Protein AF-A0A1A8WGG0-F1 (afdb_monomer_lite)

Radius of gyration: 17.76 Å; chains: 1; bounding box: 48×34×48 Å

Secondary structure (DSSP, 8-state):
--HHHHHHS--HHHHHHHHHHHSSGGGG--HHHHTTS-TTSPPPHHHHHHHHHHHHHHTGGG--TTGGGGGGHHHHHHHHHHHHHTTS-HHHHHHHHHHHHHHHHTSTTTTTT---HHHHH--SSTHHHHHHHHHHHHHHHHHHHIIIIIS--SPPPHHHHHHHHHHHHHHHHHHHHHHH-TTGGG-HHHHHHHHHHHHS-TTGGG--

Sequence (208 aa):
MDLEGYNKLKLTSNRCYYELDTKYVNDGKDEACEKLEKKSGEYTKAALLCMGLIGNLKNYDNLNIFKKMNNYKCNYLNLWAFDRLSKLEENEQLNTKILILTLWKKSEHYEKDCDPSQFGTYIKSTDHITEKKLYDYALNYDELNFRYKENDIIACTRNIEKYISESKELYKQVENECIRDKDAHMKRSCSALKKIQNIYPNNELLNL

InterPro domains:
  IPR008780 Plasmodium vivax Vir [PF05795] (11-206)

Foldseek 3Di:
DDPVLVCVPPFLLNVLLVCLQPVQLVVQDDPLLQVCADPVSHRDLLSSLNSSLSRCLVCVVVSCSQPLCNLCSLVSSLLSSQVSLVPDDPVVSVVSLVSSQVSCCVGPCCPPRHNNVSNVPDDPDCLSVLLVLLSSLLSRQVVCCVCCPVPVVDDQDPSNVVSLVVSLVSLVVLVVCLVPDPCSVVRSNSVSSVVSCVSVPPPVSNVD

Organism: NCBI:txid864141

Structure (mmCIF, N/CA/C/O backbone):
data_AF-A0A1A8WGG0-F1
#
_entry.id   AF-A0A1A8WGG0-F1
#
loop_
_atom_site.group_PDB
_atom_site.id
_atom_site.type_symbol
_atom_site.label_atom_id
_atom_site.label_alt_id
_atom_site.label_comp_id
_atom_site.label_asym_id
_atom_site.label_entity_id
_atom_site.label_seq_id
_atom_site.pdbx_PDB_ins_code
_atom_site.Cartn_x
_atom_site.Cartn_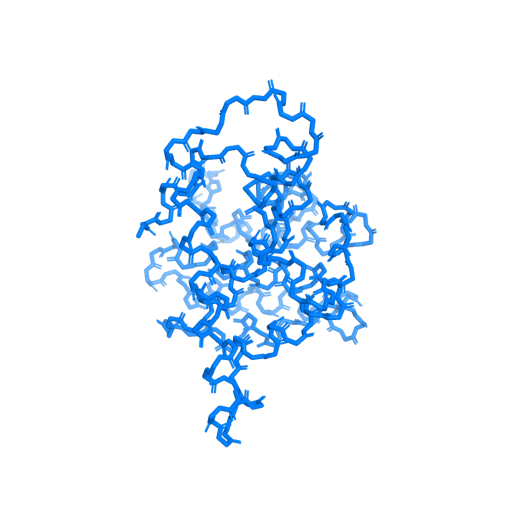y
_atom_site.Cartn_z
_atom_site.occupancy
_atom_site.B_iso_or_equiv
_atom_site.auth_seq_id
_atom_site.auth_comp_id
_atom_site.auth_asym_id
_atom_site.auth_atom_id
_atom_site.pdbx_PDB_model_num
ATOM 1 N N . MET A 1 1 ? 10.344 14.800 -2.646 1.00 40.91 1 MET A N 1
ATOM 2 C CA . MET A 1 1 ? 8.991 15.028 -3.180 1.00 40.91 1 MET A CA 1
ATOM 3 C C . MET A 1 1 ? 7.989 14.483 -2.172 1.00 40.91 1 MET A C 1
ATOM 5 O O . MET A 1 1 ? 7.971 13.291 -1.889 1.00 40.91 1 MET A O 1
ATOM 9 N N . ASP A 1 2 ? 7.295 15.404 -1.537 1.00 34.34 2 ASP A N 1
ATOM 10 C CA . ASP A 1 2 ? 6.201 15.289 -0.581 1.00 34.34 2 ASP A CA 1
ATOM 11 C C . ASP A 1 2 ? 5.010 14.493 -1.151 1.00 34.34 2 ASP A C 1
ATOM 13 O O . ASP A 1 2 ? 4.749 14.501 -2.356 1.00 34.34 2 ASP A O 1
ATOM 17 N N . LEU A 1 3 ? 4.304 13.761 -0.277 1.00 40.28 3 LEU A N 1
ATOM 18 C CA . LEU A 1 3 ? 3.193 12.857 -0.627 1.00 40.28 3 LEU A CA 1
ATOM 19 C C . LEU A 1 3 ? 2.053 13.567 -1.385 1.00 40.28 3 LEU A C 1
ATOM 21 O O . LEU A 1 3 ? 1.331 12.925 -2.146 1.00 40.28 3 LEU A O 1
ATOM 25 N N . GLU A 1 4 ? 1.914 14.885 -1.234 1.00 40.00 4 GLU A N 1
ATOM 26 C CA . GLU A 1 4 ? 0.929 15.692 -1.965 1.00 40.00 4 GLU A CA 1
ATOM 27 C C . GLU A 1 4 ? 1.253 15.823 -3.463 1.00 40.00 4 GLU A C 1
ATOM 29 O O . GLU A 1 4 ? 0.342 15.801 -4.294 1.00 40.00 4 GLU A O 1
ATOM 34 N N . GLY A 1 5 ? 2.537 15.855 -3.843 1.00 40.53 5 GLY A N 1
ATOM 35 C CA . GLY A 1 5 ? 2.961 15.900 -5.246 1.00 40.53 5 GLY A CA 1
ATOM 36 C C . GLY A 1 5 ? 2.639 14.613 -6.014 1.00 40.53 5 GLY A C 1
ATOM 37 O O . GLY A 1 5 ? 2.308 14.663 -7.200 1.00 40.53 5 GLY A O 1
ATOM 38 N N . TYR A 1 6 ? 2.650 13.466 -5.322 1.00 46.19 6 TYR A N 1
ATOM 39 C CA . TYR A 1 6 ? 2.274 12.174 -5.900 1.00 46.19 6 TYR A CA 1
ATOM 40 C C . TYR A 1 6 ? 0.804 12.157 -6.335 1.00 46.19 6 TYR A C 1
ATOM 42 O O . TYR A 1 6 ? 0.512 11.619 -7.398 1.00 46.19 6 TYR A O 1
ATOM 50 N N . ASN A 1 7 ? -0.102 12.809 -5.595 1.00 48.00 7 ASN A N 1
ATOM 51 C CA . ASN A 1 7 ? -1.554 12.777 -5.835 1.00 48.00 7 ASN A CA 1
ATOM 52 C C . ASN A 1 7 ? -2.015 13.501 -7.117 1.00 48.00 7 ASN A C 1
ATOM 54 O O . ASN A 1 7 ? -3.102 13.224 -7.622 1.00 48.00 7 ASN A O 1
ATOM 58 N N . LYS A 1 8 ? -1.209 14.417 -7.673 1.00 60.25 8 LYS A N 1
ATOM 59 C CA . LYS A 1 8 ? -1.565 15.170 -8.896 1.00 60.25 8 LYS A CA 1
ATOM 60 C C . LYS A 1 8 ? -1.241 14.408 -10.184 1.00 60.25 8 LYS A C 1
ATOM 62 O O . LYS A 1 8 ? -1.790 14.702 -11.247 1.00 60.25 8 LYS A O 1
ATOM 67 N N . LEU A 1 9 ? -0.347 13.428 -10.097 1.00 68.00 9 LEU A N 1
ATOM 68 C CA . LEU A 1 9 ? -0.003 12.548 -11.202 1.00 68.00 9 LEU A CA 1
ATOM 69 C C . LEU A 1 9 ? -1.108 11.491 -11.304 1.00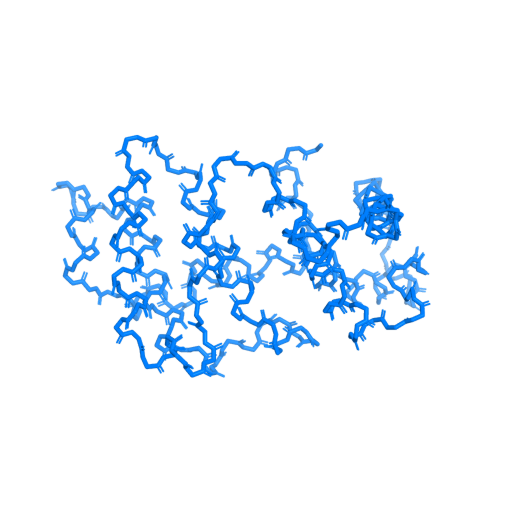 68.00 9 LEU A C 1
ATOM 71 O O . LEU A 1 9 ? -1.463 10.869 -10.309 1.00 68.00 9 LEU A O 1
ATOM 75 N N . LYS A 1 10 ? -1.704 11.294 -12.485 1.00 82.81 10 LYS A N 1
ATOM 76 C CA . LYS A 1 10 ? -2.778 10.301 -12.709 1.00 82.81 10 LYS A CA 1
ATOM 77 C C . LYS A 1 10 ? -2.222 8.861 -12.713 1.00 82.81 10 LYS A C 1
ATOM 79 O O . LYS A 1 10 ? -2.385 8.139 -13.693 1.00 82.81 10 LYS A O 1
ATOM 84 N N . LEU A 1 11 ? -1.512 8.488 -11.649 1.00 92.06 11 LEU A N 1
ATOM 85 C CA . LEU A 1 11 ? -0.840 7.208 -11.442 1.00 92.06 11 LEU A CA 1
ATOM 86 C C . LEU A 1 11 ? -1.837 6.124 -11.013 1.00 92.06 11 LEU A C 1
ATOM 88 O O . LEU A 1 11 ? -2.807 6.397 -10.300 1.00 92.06 11 LEU A O 1
ATOM 92 N N . THR A 1 12 ? -1.569 4.879 -11.411 1.00 93.56 12 THR A N 1
ATOM 93 C CA . THR A 1 12 ? -2.375 3.702 -11.049 1.00 93.56 12 THR A CA 1
ATOM 94 C C . THR A 1 12 ? -2.481 3.531 -9.532 1.00 93.56 12 THR A C 1
ATOM 96 O O . THR A 1 12 ? -3.572 3.270 -9.028 1.00 93.56 12 THR A O 1
ATOM 99 N N . SER A 1 13 ? -1.391 3.736 -8.790 1.00 94.19 13 SER A N 1
ATOM 100 C CA . SER A 1 13 ? -1.341 3.626 -7.328 1.00 94.19 13 SER A CA 1
ATOM 101 C C . SER A 1 13 ? -2.303 4.593 -6.636 1.00 94.19 13 SER A C 1
ATOM 103 O O . SER A 1 13 ? -3.011 4.195 -5.714 1.00 94.19 13 SER A O 1
ATOM 105 N N . ASN A 1 14 ? -2.410 5.833 -7.126 1.00 92.25 14 ASN A N 1
ATOM 106 C CA . ASN A 1 14 ? -3.347 6.822 -6.583 1.00 92.25 14 ASN A CA 1
ATOM 107 C C . ASN A 1 14 ? -4.795 6.373 -6.769 1.00 92.25 14 ASN A C 1
ATOM 109 O O . ASN A 1 14 ? -5.590 6.457 -5.836 1.00 92.25 14 ASN A O 1
ATOM 113 N N . ARG A 1 15 ? -5.123 5.845 -7.956 1.00 92.38 15 ARG A N 1
ATOM 114 C CA . ARG A 1 15 ? -6.449 5.277 -8.223 1.00 92.38 15 ARG A CA 1
ATOM 115 C C . ARG A 1 15 ? -6.743 4.103 -7.291 1.00 92.38 15 ARG A C 1
ATOM 117 O O . ARG A 1 15 ? -7.834 4.039 -6.743 1.00 92.38 15 ARG A O 1
ATOM 124 N N . CYS A 1 16 ? -5.776 3.211 -7.076 1.00 94.50 16 CYS A N 1
ATOM 125 C CA . CYS A 1 16 ? -5.972 2.049 -6.209 1.00 94.50 16 CYS A CA 1
ATOM 126 C C . CYS A 1 16 ? -6.224 2.459 -4.754 1.00 94.50 16 CYS A C 1
ATOM 128 O O . CYS A 1 16 ? -7.166 1.968 -4.142 1.00 94.50 16 CYS A O 1
ATOM 130 N N . TYR A 1 17 ? -5.447 3.398 -4.205 1.00 94.62 17 TYR A N 1
ATOM 131 C CA . TYR A 1 17 ? -5.695 3.889 -2.846 1.00 94.62 17 TYR A CA 1
ATOM 132 C C . TYR A 1 17 ? -7.004 4.671 -2.722 1.00 94.62 17 TYR A C 1
ATOM 134 O O . TYR A 1 17 ? -7.658 4.568 -1.691 1.00 94.62 17 TYR A O 1
ATOM 142 N N . TYR A 1 18 ? -7.412 5.401 -3.761 1.00 93.81 18 TYR A N 1
ATOM 143 C CA . TYR A 1 18 ? -8.733 6.028 -3.796 1.00 93.81 18 TYR A CA 1
ATOM 144 C C . TYR A 1 18 ? -9.862 4.989 -3.774 1.00 93.81 18 TYR A C 1
ATOM 146 O O . TYR A 1 18 ? -10.846 5.164 -3.057 1.00 93.81 18 TYR A O 1
ATOM 154 N N . GLU A 1 19 ? -9.726 3.884 -4.512 1.00 95.00 19 GLU A N 1
ATOM 155 C CA . GLU A 1 19 ? -10.703 2.792 -4.454 1.00 95.00 19 GLU A CA 1
ATOM 156 C C . GLU A 1 19 ? -10.752 2.147 -3.063 1.00 95.00 19 GLU A C 1
ATOM 158 O O . GLU A 1 19 ? -11.850 1.916 -2.562 1.00 95.00 19 GLU A O 1
ATOM 163 N N . LEU A 1 20 ? -9.609 1.941 -2.397 1.00 96.62 20 LEU A N 1
ATOM 164 C CA . LEU A 1 20 ? -9.589 1.454 -1.009 1.00 96.62 20 LEU A CA 1
ATOM 165 C C . LEU A 1 20 ? -10.276 2.421 -0.029 1.00 96.62 20 LEU A C 1
ATOM 167 O O . LEU A 1 20 ? -10.876 1.968 0.942 1.00 96.62 20 LEU A O 1
ATOM 171 N N . ASP A 1 21 ? -10.227 3.731 -0.282 1.00 95.88 21 ASP A N 1
ATOM 172 C CA . ASP A 1 21 ? -10.892 4.733 0.561 1.00 95.88 21 ASP A CA 1
ATOM 173 C C . ASP A 1 21 ? -12.412 4.765 0.390 1.00 95.88 21 ASP A C 1
ATOM 175 O O . ASP A 1 21 ? -13.125 5.186 1.299 1.00 95.88 21 ASP A O 1
ATOM 179 N N . THR A 1 22 ? -12.914 4.401 -0.792 1.00 95.00 22 THR A N 1
ATOM 180 C CA . THR A 1 22 ? -14.270 4.792 -1.206 1.00 95.00 22 THR A CA 1
ATOM 181 C C . THR A 1 22 ? -15.161 3.629 -1.602 1.00 95.00 22 THR A C 1
ATOM 183 O O . THR A 1 22 ? -16.351 3.653 -1.297 1.00 95.00 22 THR A O 1
ATOM 186 N N . LYS A 1 23 ? -14.618 2.603 -2.262 1.00 95.94 23 LYS A N 1
ATOM 187 C CA . LYS A 1 23 ? -15.420 1.585 -2.950 1.00 95.94 23 LYS A CA 1
ATOM 188 C C . LYS A 1 23 ? -16.275 0.763 -1.992 1.00 95.94 23 LYS A C 1
ATOM 190 O O . LYS A 1 23 ? -17.454 0.561 -2.258 1.00 95.94 23 LYS A O 1
ATOM 195 N N . TYR A 1 24 ? -15.681 0.328 -0.884 1.00 96.69 24 TYR A N 1
ATOM 196 C CA . TYR A 1 24 ? -16.326 -0.558 0.088 1.00 96.69 24 TYR A CA 1
ATOM 197 C C . TYR A 1 24 ? -16.503 0.080 1.469 1.00 96.69 24 TYR A C 1
ATOM 199 O O . TYR A 1 24 ? -16.880 -0.600 2.415 1.00 96.69 24 TYR A O 1
ATOM 207 N N . VAL A 1 25 ? -16.275 1.390 1.612 1.00 95.62 25 VAL A N 1
ATOM 208 C CA . VAL A 1 25 ? -16.324 2.069 2.921 1.00 95.62 25 VAL A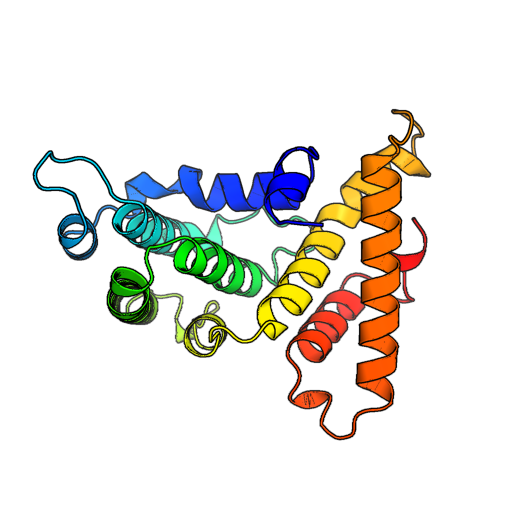 CA 1
ATOM 209 C C . VAL A 1 25 ? -17.673 1.896 3.630 1.00 95.62 25 VAL A C 1
ATOM 211 O O . VAL A 1 25 ? -17.715 1.691 4.838 1.00 95.62 25 VAL A O 1
ATOM 214 N N . ASN A 1 26 ? -18.781 1.893 2.884 1.00 94.44 26 ASN A N 1
ATOM 215 C CA . ASN A 1 26 ? -20.118 1.712 3.453 1.00 94.44 26 ASN A CA 1
ATOM 216 C C . ASN A 1 26 ? -20.386 0.276 3.927 1.00 94.44 26 ASN A C 1
ATOM 218 O O . ASN A 1 26 ? -21.121 0.094 4.896 1.00 94.44 26 ASN A O 1
ATOM 222 N N . ASP A 1 27 ? -19.761 -0.727 3.306 1.00 96.69 27 ASP A N 1
ATOM 223 C CA . ASP A 1 27 ? -19.867 -2.132 3.731 1.00 96.69 27 ASP A CA 1
ATOM 224 C C . ASP A 1 27 ? -19.143 -2.369 5.064 1.00 96.69 27 ASP A C 1
ATOM 226 O O . ASP A 1 27 ? -19.384 -3.355 5.769 1.00 96.69 27 ASP A O 1
ATOM 230 N N . GLY A 1 28 ? -18.245 -1.451 5.421 1.00 94.94 28 GLY A N 1
ATOM 231 C CA . GLY A 1 28 ? -17.501 -1.452 6.666 1.00 94.94 28 GLY A CA 1
ATOM 232 C C . GLY A 1 28 ? -18.138 -0.683 7.814 1.00 94.94 28 GLY A C 1
ATOM 233 O O . GLY A 1 28 ? -17.466 -0.480 8.822 1.00 94.94 28 GLY A O 1
ATOM 234 N N . LYS A 1 29 ? -19.402 -0.254 7.694 1.00 93.62 29 LYS A N 1
ATOM 235 C CA . LYS A 1 29 ? -20.147 0.290 8.838 1.00 93.62 29 LYS A CA 1
ATOM 236 C C . LYS A 1 29 ? -20.179 -0.734 9.973 1.00 93.62 29 LYS A C 1
ATOM 238 O O . LYS A 1 29 ? -20.594 -1.876 9.774 1.00 93.62 29 LYS A O 1
ATOM 243 N N . ASP A 1 30 ? -19.706 -0.310 11.136 1.00 92.75 30 ASP A N 1
ATOM 244 C CA . ASP A 1 30 ? -19.551 -1.131 12.331 1.00 92.75 30 ASP A CA 1
ATOM 245 C C . ASP A 1 30 ? -19.622 -0.228 13.566 1.00 92.75 30 ASP A C 1
ATOM 247 O O . ASP A 1 30 ? -19.002 0.839 13.589 1.00 92.75 30 ASP A O 1
ATOM 251 N N . GLU A 1 31 ? -20.340 -0.666 14.602 1.00 91.81 31 GLU A N 1
ATOM 252 C CA . GLU A 1 31 ? -20.549 0.098 15.841 1.00 91.81 31 GLU A CA 1
ATOM 253 C C . GLU A 1 31 ? -19.218 0.497 16.512 1.00 91.81 31 GLU A C 1
ATOM 255 O O . GLU A 1 31 ? -19.112 1.536 17.167 1.00 91.81 31 GLU A O 1
ATOM 260 N N . ALA A 1 32 ? -18.161 -0.308 16.353 1.00 92.25 32 ALA A N 1
ATOM 261 C CA . ALA A 1 32 ? -16.848 0.025 16.891 1.00 92.25 32 ALA A CA 1
ATOM 262 C C . ALA A 1 32 ? -16.193 1.199 16.145 1.00 92.25 32 ALA A C 1
ATOM 264 O O . ALA A 1 32 ? -15.479 1.984 16.770 1.00 92.25 32 ALA A O 1
ATOM 265 N N . CYS A 1 33 ? -16.453 1.344 14.842 1.00 93.38 33 CYS A N 1
ATOM 266 C CA . CYS A 1 33 ? -15.988 2.483 14.052 1.00 93.38 33 CYS A CA 1
ATOM 267 C C . CYS A 1 33 ? -16.818 3.748 14.316 1.00 93.38 33 CYS A C 1
ATOM 269 O O . CYS A 1 33 ? -16.250 4.839 14.337 1.00 93.38 33 CYS A O 1
ATOM 271 N N . GLU A 1 34 ? -18.123 3.616 14.574 1.00 89.19 34 GLU A N 1
ATOM 272 C CA . GLU A 1 34 ? -19.019 4.745 14.897 1.00 89.19 34 GLU A CA 1
ATOM 273 C C . GLU A 1 34 ? -18.580 5.481 16.175 1.00 89.19 34 GLU A C 1
ATOM 275 O O . GLU A 1 34 ? -18.716 6.695 16.298 1.00 89.19 34 GLU A O 1
ATOM 280 N N . LYS A 1 35 ? -17.924 4.776 17.108 1.00 88.81 35 LYS A N 1
ATOM 281 C CA . LYS A 1 35 ? -17.323 5.376 18.317 1.00 88.81 35 LYS A CA 1
ATOM 282 C C . LYS A 1 35 ? -16.197 6.373 18.015 1.00 88.81 35 LYS A C 1
ATOM 284 O O . LYS A 1 35 ? -15.800 7.117 18.911 1.00 88.81 35 LYS A O 1
ATOM 289 N N . LEU A 1 36 ? -15.678 6.387 16.785 1.00 87.69 36 LEU A N 1
ATOM 290 C CA . LEU A 1 36 ? -14.689 7.354 16.308 1.00 87.69 36 LEU A CA 1
ATOM 291 C C . LEU A 1 36 ? -15.327 8.565 15.607 1.00 87.69 36 LEU A C 1
ATOM 293 O O . LEU A 1 36 ? -14.595 9.439 15.142 1.00 87.69 36 LEU A O 1
ATOM 297 N N . GLU A 1 37 ? -16.652 8.635 15.477 1.00 84.25 37 GLU A N 1
ATOM 298 C CA . GLU A 1 37 ? -17.340 9.771 14.859 1.00 84.25 37 GLU A CA 1
ATOM 299 C C . GLU A 1 37 ? -17.315 11.028 15.734 1.00 84.25 37 GLU A C 1
ATOM 301 O O . GLU A 1 37 ? -17.158 10.990 16.960 1.00 84.25 37 GLU A O 1
ATOM 306 N N . LYS A 1 38 ? -17.514 12.188 15.099 1.00 78.12 38 LYS A N 1
ATOM 307 C CA . LYS A 1 38 ? -17.788 13.417 15.846 1.00 78.12 38 LYS A CA 1
ATOM 308 C C . LYS A 1 38 ? -19.192 13.356 16.439 1.00 78.12 38 LYS A C 1
ATOM 310 O O . LYS A 1 38 ? -20.110 12.802 15.848 1.00 78.12 38 LYS A O 1
ATOM 315 N N . LYS A 1 39 ? -19.406 14.096 17.533 1.00 73.56 39 LYS A N 1
ATOM 316 C CA . LYS A 1 39 ? -20.742 14.310 18.127 1.00 73.56 39 LYS A CA 1
ATOM 317 C C . LYS A 1 39 ? -21.788 14.859 17.141 1.00 73.56 39 LYS A C 1
ATOM 319 O O . LYS A 1 39 ? -22.975 14.747 17.411 1.00 73.56 39 LYS A O 1
ATOM 324 N N . SER A 1 40 ? -21.357 15.469 16.033 1.00 76.25 40 SER A N 1
ATOM 325 C CA . SER A 1 40 ? -22.220 15.969 14.957 1.00 76.25 40 SER A CA 1
ATOM 326 C C . SER A 1 40 ? -22.724 14.886 13.990 1.00 76.25 40 SER A C 1
ATOM 328 O O . SER A 1 40 ? -23.461 15.225 13.071 1.00 76.25 40 SER A O 1
ATOM 330 N N . GLY A 1 41 ? -22.328 13.617 14.158 1.00 70.50 41 GLY A N 1
ATOM 331 C CA . GLY A 1 41 ? -22.637 12.530 13.218 1.00 70.50 41 GLY A CA 1
ATOM 332 C C . GLY A 1 41 ? -21.787 12.556 11.941 1.00 70.50 41 GLY A C 1
ATOM 333 O O . GLY A 1 41 ? -22.078 11.851 10.980 1.00 70.50 41 GLY A O 1
ATOM 334 N N . GLU A 1 42 ? -20.743 13.391 11.895 1.00 84.25 42 GLU A N 1
ATOM 335 C CA . GLU A 1 42 ? -19.764 13.381 10.807 1.00 84.25 42 GLU A CA 1
ATOM 336 C C . GLU A 1 42 ? -18.672 12.339 11.072 1.00 84.25 42 GLU A C 1
ATOM 338 O O . GLU A 1 42 ? -18.022 12.352 12.127 1.00 84.25 42 GLU A O 1
ATOM 343 N N . TYR A 1 43 ? -18.396 11.505 10.067 1.00 87.19 43 TYR A N 1
ATOM 344 C CA . TYR A 1 43 ? -17.274 10.574 10.101 1.00 87.19 43 TYR A CA 1
ATOM 345 C C . TYR A 1 43 ? -15.935 11.316 10.179 1.00 87.19 43 TYR A C 1
ATOM 347 O O . TYR A 1 43 ? -15.600 12.150 9.334 1.00 87.19 43 TYR A O 1
ATOM 355 N N . THR A 1 44 ? -15.132 10.985 11.192 1.00 93.19 44 THR A N 1
ATOM 356 C CA . THR A 1 44 ? -13.734 11.427 11.272 1.00 93.19 44 THR A CA 1
ATOM 357 C C . THR A 1 44 ? -12.864 10.648 10.286 1.00 93.19 44 THR A C 1
ATOM 359 O O . THR A 1 44 ? -13.249 9.591 9.786 1.00 93.19 44 THR A O 1
ATOM 362 N N . LYS A 1 45 ? -11.634 11.120 10.043 1.00 94.38 45 LYS A N 1
ATOM 363 C CA . LYS A 1 45 ? -10.640 10.351 9.274 1.00 94.38 45 LYS A CA 1
ATOM 364 C C . LYS A 1 45 ? -10.363 8.981 9.909 1.00 94.38 45 LYS A C 1
ATOM 366 O O . LYS A 1 45 ? -10.167 8.010 9.185 1.00 94.38 45 LYS A O 1
ATOM 371 N N . ALA A 1 46 ? -10.368 8.901 11.241 1.00 95.56 46 ALA A N 1
ATOM 372 C CA . ALA A 1 46 ? -10.189 7.653 11.975 1.00 95.56 46 ALA A CA 1
ATOM 373 C C . ALA A 1 46 ? -11.370 6.694 11.749 1.00 95.56 46 ALA A C 1
ATOM 375 O O . ALA A 1 46 ? -11.154 5.516 11.459 1.00 95.56 46 ALA A O 1
ATOM 376 N N . ALA A 1 47 ? -12.606 7.207 11.797 1.00 95.31 47 ALA A N 1
ATOM 377 C CA . ALA A 1 47 ? -13.807 6.431 11.495 1.00 95.31 47 ALA A CA 1
ATOM 378 C C . ALA A 1 47 ? -13.805 5.927 10.042 1.00 95.31 47 ALA A C 1
ATOM 380 O O . ALA A 1 47 ? -14.005 4.739 9.808 1.00 95.31 47 ALA A O 1
ATOM 381 N N . LEU A 1 48 ? -13.478 6.792 9.073 1.00 96.06 48 LEU A N 1
ATOM 382 C CA . LEU A 1 48 ? -13.380 6.418 7.655 1.00 96.06 48 LEU A CA 1
ATOM 383 C C . LEU A 1 48 ? -12.310 5.353 7.401 1.00 96.06 48 LEU A C 1
ATOM 385 O O . LEU A 1 48 ? -12.543 4.433 6.624 1.00 96.06 48 LEU A O 1
ATOM 389 N N . LEU A 1 49 ? -11.156 5.443 8.067 1.00 97.25 49 LEU A N 1
ATOM 390 C CA . LEU A 1 49 ? -10.122 4.412 7.989 1.00 97.25 49 LEU A CA 1
ATOM 391 C C . LEU A 1 49 ? -10.617 3.075 8.563 1.00 97.25 49 LEU A C 1
ATOM 393 O O . LEU A 1 49 ? -10.445 2.034 7.931 1.00 97.25 49 LEU A O 1
ATOM 397 N N . CYS A 1 50 ? -11.247 3.105 9.739 1.00 97.69 50 CYS A N 1
ATOM 398 C CA . CYS A 1 50 ? -11.822 1.924 10.382 1.00 97.69 50 CYS A CA 1
ATOM 399 C C . CYS A 1 50 ? -12.853 1.236 9.473 1.00 97.69 50 CYS A C 1
ATOM 401 O O . CYS A 1 50 ? -12.750 0.039 9.204 1.00 97.69 50 CYS A O 1
ATOM 403 N N . MET A 1 51 ? -13.785 2.013 8.918 1.00 97.25 51 MET A N 1
ATOM 404 C CA . MET A 1 51 ? -14.806 1.514 8.000 1.00 97.25 51 MET A CA 1
ATOM 405 C C . MET A 1 51 ? -14.202 1.017 6.687 1.00 97.25 51 MET A C 1
ATOM 407 O O . MET A 1 51 ? -14.496 -0.090 6.245 1.00 97.25 51 MET A O 1
ATOM 411 N N . GLY A 1 52 ? -13.305 1.790 6.075 1.00 97.62 52 GLY A N 1
ATOM 412 C CA . GLY A 1 52 ? -12.618 1.390 4.850 1.00 97.62 52 GLY A CA 1
ATOM 413 C C . GLY A 1 52 ? -11.896 0.056 5.022 1.00 97.62 52 GLY A C 1
ATOM 414 O O . GLY A 1 52 ? -11.987 -0.806 4.151 1.00 97.62 52 GLY A O 1
ATOM 415 N N . LEU A 1 53 ? -11.247 -0.170 6.169 1.00 97.88 53 LEU A N 1
ATOM 416 C CA . LEU A 1 53 ? -10.602 -1.444 6.463 1.00 97.88 53 LEU A CA 1
ATOM 417 C C . LEU A 1 53 ? -11.605 -2.599 6.470 1.00 97.88 53 LEU A C 1
ATOM 419 O O . LEU A 1 53 ? -11.401 -3.576 5.751 1.00 97.88 53 LEU A O 1
ATOM 423 N N . ILE A 1 54 ? -12.661 -2.503 7.284 1.00 97.56 54 ILE A N 1
ATOM 424 C CA . ILE A 1 54 ? -13.659 -3.574 7.405 1.00 97.56 54 ILE A CA 1
ATOM 425 C C . ILE A 1 54 ? -14.279 -3.862 6.035 1.00 97.56 54 ILE A C 1
ATOM 427 O O . ILE A 1 54 ? -14.386 -5.020 5.640 1.00 97.56 54 ILE A O 1
ATOM 431 N N . GLY A 1 55 ? -14.652 -2.816 5.298 1.00 97.69 55 GLY A N 1
ATOM 432 C CA . GLY A 1 55 ? -15.255 -2.934 3.978 1.00 97.69 55 GLY A CA 1
ATOM 433 C C . GLY A 1 55 ? -14.346 -3.626 2.965 1.00 97.69 55 GLY A C 1
ATOM 434 O O . GLY A 1 55 ? -14.780 -4.544 2.266 1.00 97.69 55 GLY A O 1
ATOM 435 N N . ASN A 1 56 ? -13.070 -3.234 2.925 1.00 97.94 56 ASN A N 1
ATOM 436 C CA . ASN A 1 56 ? -12.069 -3.868 2.069 1.00 97.94 56 ASN A CA 1
ATOM 437 C C . ASN A 1 56 ? -11.814 -5.327 2.466 1.00 97.94 56 ASN A C 1
ATOM 439 O O . ASN A 1 56 ? -11.667 -6.163 1.582 1.00 97.94 56 ASN A O 1
ATOM 443 N N . LEU A 1 57 ? -11.793 -5.651 3.764 1.00 97.31 57 LEU A N 1
ATOM 444 C CA . LEU A 1 57 ? -11.622 -7.028 4.236 1.00 97.31 57 LEU A CA 1
ATOM 445 C C . LEU A 1 57 ? -12.832 -7.907 3.898 1.00 97.31 57 LEU A C 1
ATOM 447 O O . LEU A 1 57 ? -12.637 -9.001 3.390 1.00 97.31 57 LEU A O 1
ATOM 451 N N . LYS A 1 58 ? -14.066 -7.423 4.085 1.00 96.88 58 LYS A N 1
ATOM 452 C CA . LYS A 1 58 ? -15.288 -8.152 3.680 1.00 96.88 58 LYS A CA 1
ATOM 453 C C . LYS A 1 58 ? -15.346 -8.431 2.176 1.00 96.88 58 LYS A C 1
ATOM 455 O O . LYS A 1 58 ? -15.971 -9.391 1.747 1.00 96.88 58 LYS A O 1
ATOM 460 N N . ASN A 1 59 ? -14.717 -7.574 1.375 1.00 96.75 59 ASN A N 1
ATOM 461 C CA . ASN A 1 59 ? -14.687 -7.674 -0.081 1.00 96.75 59 ASN A CA 1
ATOM 462 C C . ASN A 1 59 ? -13.303 -8.066 -0.618 1.00 96.75 59 ASN A C 1
ATOM 464 O O . ASN A 1 59 ? -13.000 -7.807 -1.784 1.00 96.75 59 ASN A O 1
ATOM 468 N N . TYR A 1 60 ? -12.447 -8.674 0.204 1.00 96.00 60 TYR A N 1
ATOM 469 C CA . TYR A 1 60 ? -11.029 -8.851 -0.115 1.00 96.00 60 TYR A CA 1
ATOM 470 C C . TYR A 1 60 ? -10.786 -9.694 -1.372 1.00 96.00 60 TYR A C 1
ATOM 472 O O . TYR A 1 60 ? -9.880 -9.405 -2.162 1.00 96.00 60 TYR A O 1
ATOM 480 N N . ASP A 1 61 ? -11.612 -10.711 -1.610 1.00 94.12 61 ASP A N 1
ATOM 481 C CA . ASP A 1 61 ? -11.543 -11.538 -2.821 1.00 94.12 61 ASP A CA 1
ATOM 482 C C . ASP A 1 61 ? -11.955 -10.781 -4.092 1.00 94.12 61 ASP A C 1
ATOM 484 O O . ASP A 1 61 ? -11.496 -11.104 -5.187 1.00 94.12 61 ASP A O 1
ATOM 488 N N . ASN A 1 62 ? -12.712 -9.693 -3.940 1.00 93.75 62 ASN A N 1
ATOM 489 C CA . ASN A 1 62 ? -13.144 -8.818 -5.028 1.00 93.75 62 ASN A CA 1
ATOM 490 C C . ASN A 1 62 ? -12.186 -7.630 -5.272 1.00 93.75 62 ASN A C 1
ATOM 492 O O . ASN A 1 62 ? -12.388 -6.860 -6.220 1.00 93.75 62 ASN A O 1
ATOM 496 N N . LEU A 1 63 ? -11.125 -7.468 -4.465 1.00 91.75 63 LEU A N 1
ATOM 497 C CA . LEU A 1 63 ? -10.109 -6.412 -4.616 1.00 91.75 63 LEU A CA 1
ATOM 498 C C . LEU A 1 63 ? -9.130 -6.697 -5.768 1.00 91.75 63 LEU A C 1
ATOM 500 O O . LEU A 1 63 ? -7.929 -6.873 -5.569 1.00 91.75 63 LEU A O 1
ATOM 504 N N . ASN A 1 64 ? -9.632 -6.675 -7.002 1.00 86.38 64 ASN A N 1
ATOM 505 C CA . ASN A 1 64 ? -8.843 -6.932 -8.214 1.00 86.38 64 ASN A CA 1
ATOM 506 C C . ASN A 1 64 ? -8.226 -5.667 -8.842 1.00 86.38 64 ASN A C 1
ATOM 508 O O . ASN A 1 64 ? -7.979 -5.611 -10.047 1.00 86.38 64 ASN A O 1
ATOM 512 N N . ILE A 1 65 ? -7.981 -4.640 -8.029 1.00 87.25 65 ILE A N 1
ATOM 513 C CA . ILE A 1 65 ? -7.565 -3.301 -8.475 1.00 87.25 65 ILE A CA 1
ATOM 514 C C . ILE A 1 65 ? -6.055 -3.186 -8.733 1.00 87.25 65 ILE A C 1
ATOM 516 O O . ILE A 1 65 ? -5.614 -2.235 -9.377 1.00 87.25 65 ILE A O 1
ATOM 520 N N . PHE A 1 66 ? -5.263 -4.170 -8.294 1.00 89.62 66 PHE A N 1
ATOM 521 C CA . PHE A 1 66 ? -3.798 -4.138 -8.326 1.00 89.62 66 PHE A CA 1
ATOM 522 C C . PHE A 1 66 ? -3.180 -4.791 -9.575 1.00 89.62 66 PHE A C 1
ATOM 524 O O . PHE A 1 66 ? -1.962 -4.958 -9.642 1.00 89.62 66 PHE A O 1
ATOM 531 N N . LYS A 1 67 ? -3.980 -5.127 -10.598 1.00 88.44 67 LYS A N 1
ATOM 532 C CA . LYS A 1 67 ? -3.507 -5.689 -11.882 1.00 88.44 67 LYS A CA 1
ATOM 533 C C . LYS A 1 67 ? -2.578 -6.908 -11.657 1.00 88.44 67 LYS A C 1
ATOM 535 O O . LYS A 1 67 ? -2.932 -7.811 -10.899 1.00 88.44 67 LYS A O 1
ATOM 540 N N . LYS A 1 68 ? -1.381 -6.937 -12.271 1.00 90.44 68 LYS A N 1
ATOM 541 C CA . LYS A 1 68 ? -0.359 -7.993 -12.086 1.00 90.44 68 LYS A CA 1
ATOM 542 C C . LYS A 1 68 ? 0.063 -8.175 -10.621 1.00 90.44 68 LYS A C 1
ATOM 544 O O . LYS A 1 68 ? 0.517 -9.249 -10.242 1.00 90.44 68 LYS A O 1
ATOM 549 N N . MET A 1 69 ? -0.130 -7.153 -9.788 1.00 91.06 69 MET A N 1
ATOM 550 C CA . MET A 1 69 ? 0.228 -7.157 -8.373 1.00 91.06 69 MET A CA 1
ATOM 551 C C . MET A 1 69 ? -0.895 -7.681 -7.455 1.00 91.06 69 MET A C 1
ATOM 553 O O . MET A 1 69 ? -0.752 -7.598 -6.236 1.00 91.06 69 MET A O 1
ATOM 557 N N . ASN A 1 70 ? -1.997 -8.238 -7.982 1.00 91.50 70 ASN A N 1
ATOM 558 C CA . ASN A 1 70 ? -3.129 -8.726 -7.169 1.00 91.50 70 ASN A CA 1
ATOM 559 C C . ASN A 1 70 ? -2.735 -9.775 -6.116 1.00 91.50 70 ASN A C 1
ATOM 561 O O . ASN A 1 70 ? -3.312 -9.783 -5.032 1.00 91.50 70 ASN A O 1
ATOM 565 N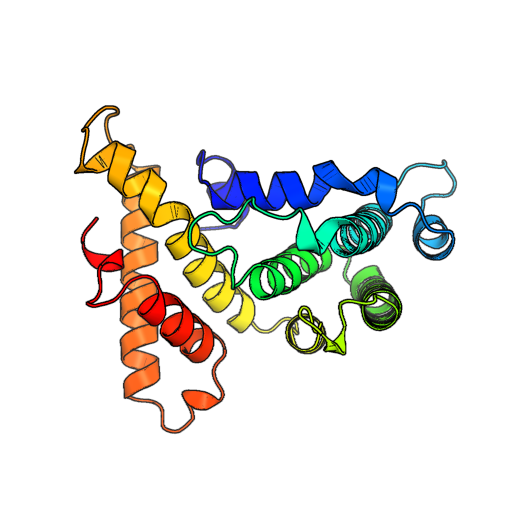 N . ASN A 1 71 ? -1.707 -10.593 -6.36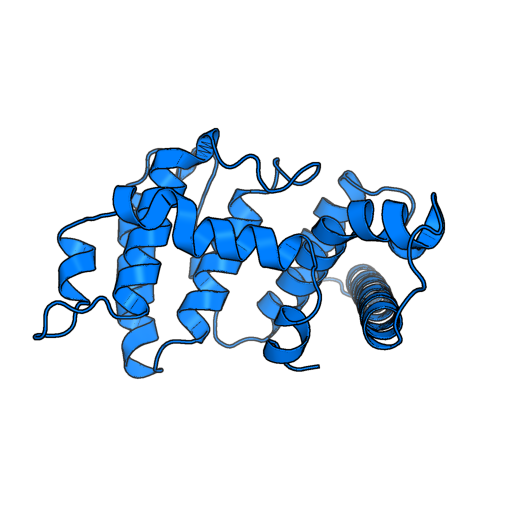5 1.00 90.75 71 ASN A N 1
ATOM 566 C CA . ASN A 1 71 ? -1.189 -11.542 -5.366 1.00 90.75 71 ASN A CA 1
ATOM 567 C C . ASN A 1 71 ? -0.566 -10.853 -4.135 1.00 90.75 71 ASN A C 1
ATOM 569 O O . ASN A 1 71 ? -0.338 -11.493 -3.114 1.00 90.75 71 ASN A O 1
ATOM 573 N N . TYR A 1 72 ? -0.311 -9.545 -4.217 1.00 91.94 72 TYR A N 1
ATOM 574 C CA . TYR A 1 72 ? 0.233 -8.710 -3.149 1.00 91.94 72 TYR A CA 1
ATOM 575 C C . TYR A 1 72 ? -0.810 -7.744 -2.570 1.00 91.94 72 TYR A C 1
ATOM 577 O O . TYR A 1 72 ? -0.447 -6.808 -1.857 1.00 91.94 72 TYR A O 1
ATOM 585 N N . LYS A 1 73 ? -2.111 -7.960 -2.824 1.00 93.31 73 LYS A N 1
ATOM 586 C CA . LYS A 1 73 ? -3.198 -7.100 -2.321 1.00 93.31 73 LYS A CA 1
ATOM 587 C C . LYS A 1 73 ? -3.139 -6.867 -0.803 1.00 93.31 73 LYS A C 1
ATOM 589 O O . LYS A 1 73 ? -3.359 -5.739 -0.369 1.00 93.31 73 LYS A O 1
ATOM 594 N N . CYS A 1 74 ? -2.728 -7.853 0.005 1.00 95.25 74 CYS A N 1
ATOM 595 C CA . CYS A 1 74 ? -2.548 -7.618 1.441 1.00 95.25 74 CYS A CA 1
ATOM 596 C C . CYS A 1 74 ? -1.392 -6.662 1.776 1.00 95.25 74 CYS A C 1
ATOM 598 O O . CYS A 1 74 ? -1.511 -5.860 2.702 1.00 95.25 74 CYS A O 1
ATOM 600 N N . ASN A 1 75 ? -0.281 -6.707 1.028 1.00 93.69 75 ASN A N 1
ATOM 601 C CA . ASN A 1 75 ? 0.816 -5.749 1.200 1.00 93.69 75 ASN A CA 1
ATOM 602 C C . ASN A 1 75 ? 0.309 -4.323 0.946 1.00 93.69 75 ASN A C 1
ATOM 604 O O . ASN A 1 75 ? 0.555 -3.430 1.755 1.00 93.69 75 ASN A O 1
ATOM 608 N N . TYR A 1 76 ? -0.477 -4.126 -0.116 1.00 95.06 76 TYR A N 1
ATOM 609 C CA . TYR A 1 76 ? -1.106 -2.833 -0.385 1.00 95.06 76 TYR A CA 1
ATOM 610 C C . TYR A 1 76 ? -2.099 -2.420 0.698 1.00 95.06 76 TYR A C 1
ATOM 612 O O . TYR A 1 76 ? -2.104 -1.252 1.074 1.00 95.06 76 TYR A O 1
ATOM 620 N N . LEU A 1 77 ? -2.901 -3.346 1.232 1.00 96.44 77 LEU A N 1
ATOM 621 C CA . LEU A 1 77 ? -3.854 -3.030 2.297 1.00 96.44 77 LEU A CA 1
ATOM 622 C C . LEU A 1 77 ? -3.138 -2.607 3.591 1.00 96.44 77 LEU A C 1
ATOM 624 O O . LEU A 1 77 ? -3.532 -1.620 4.209 1.00 96.44 77 LEU A O 1
ATOM 628 N N . ASN A 1 78 ? -2.047 -3.288 3.964 1.00 95.38 78 ASN A N 1
ATOM 629 C CA . ASN A 1 78 ? -1.202 -2.915 5.106 1.00 95.38 78 ASN A CA 1
ATOM 630 C C . ASN A 1 78 ? -0.591 -1.512 4.932 1.00 95.38 78 ASN A C 1
ATOM 632 O O . ASN A 1 78 ? -0.627 -0.698 5.858 1.00 95.38 78 ASN A O 1
ATOM 636 N N . LEU A 1 79 ? -0.053 -1.220 3.743 1.00 94.50 79 LEU A N 1
ATOM 637 C CA . LEU A 1 79 ? 0.535 0.082 3.414 1.00 94.50 79 LEU A CA 1
ATOM 638 C C . LEU A 1 79 ? -0.511 1.197 3.380 1.00 94.50 79 LEU A C 1
ATOM 640 O O . LEU A 1 79 ? -0.278 2.269 3.934 1.00 94.50 79 LEU A O 1
ATOM 644 N N . TRP A 1 80 ? -1.667 0.946 2.764 1.00 96.19 80 TRP A N 1
ATOM 645 C CA . TRP A 1 80 ? -2.785 1.885 2.713 1.00 96.19 80 TRP A CA 1
ATOM 646 C C . TRP A 1 80 ? -3.284 2.227 4.117 1.00 96.19 80 TRP A C 1
ATOM 648 O O . TRP A 1 80 ? -3.391 3.408 4.453 1.00 96.19 80 TRP A O 1
ATOM 658 N N . ALA A 1 81 ? -3.518 1.211 4.955 1.00 96.19 81 ALA A N 1
ATOM 659 C CA . ALA A 1 81 ? -4.008 1.417 6.311 1.00 96.19 81 ALA A CA 1
ATOM 660 C C . ALA A 1 81 ? -3.037 2.287 7.120 1.00 96.19 81 ALA A C 1
ATOM 662 O O . ALA A 1 81 ? -3.460 3.199 7.832 1.00 96.19 81 ALA A O 1
ATOM 663 N N . PHE A 1 82 ? -1.729 2.059 6.967 1.00 94.12 82 PHE A N 1
ATOM 664 C CA . PHE A 1 82 ? -0.716 2.869 7.635 1.00 94.12 82 PHE A CA 1
ATOM 665 C C . PHE A 1 82 ? -0.606 4.289 7.072 1.00 94.12 82 PHE A C 1
ATOM 667 O O . PHE A 1 82 ? -0.544 5.235 7.849 1.00 94.12 82 PHE A O 1
ATOM 674 N N . ASP A 1 83 ? -0.642 4.463 5.748 1.00 92.88 83 ASP A N 1
ATOM 675 C CA . ASP A 1 83 ? -0.598 5.785 5.103 1.00 92.88 83 ASP A CA 1
ATOM 676 C C . ASP A 1 83 ? -1.791 6.669 5.506 1.00 92.88 83 ASP A C 1
ATOM 678 O O . ASP A 1 83 ? -1.668 7.891 5.610 1.00 92.88 83 ASP A O 1
ATOM 682 N N . ARG A 1 84 ? -2.961 6.067 5.751 1.00 94.94 84 ARG A N 1
ATOM 683 C CA . ARG A 1 84 ? -4.129 6.768 6.303 1.00 94.94 84 ARG A CA 1
ATOM 684 C C . ARG A 1 84 ? -3.971 7.048 7.793 1.00 94.94 84 ARG A C 1
ATOM 686 O O . ARG A 1 84 ? -4.235 8.173 8.215 1.00 94.94 84 ARG A O 1
ATOM 693 N N . LEU A 1 85 ? -3.490 6.073 8.566 1.00 94.44 85 LEU A N 1
ATOM 694 C CA . LEU A 1 85 ? -3.225 6.232 9.996 1.00 94.44 85 LEU A CA 1
ATOM 695 C C . LEU A 1 85 ? -2.233 7.376 10.263 1.00 94.44 85 LEU A C 1
ATOM 697 O O . LEU A 1 85 ? -2.472 8.202 11.138 1.00 94.44 85 LEU A O 1
ATOM 701 N N . SER A 1 86 ? -1.153 7.477 9.485 1.00 91.88 86 SER A N 1
ATOM 702 C CA . SER A 1 86 ? -0.116 8.502 9.667 1.00 91.88 86 SER A CA 1
ATOM 703 C C . SER A 1 86 ? -0.595 9.931 9.383 1.00 91.88 86 SER A C 1
ATOM 705 O O . SER A 1 86 ? 0.125 10.880 9.680 1.00 91.88 86 SER A O 1
ATOM 707 N N . LYS A 1 87 ? -1.782 10.093 8.782 1.00 91.75 87 LYS A N 1
ATOM 708 C CA . LYS A 1 87 ? -2.428 11.386 8.489 1.00 91.75 87 LYS A CA 1
ATOM 709 C C . LYS A 1 87 ? -3.445 11.810 9.557 1.00 91.75 87 LYS A C 1
ATOM 711 O O . LYS A 1 87 ? -4.117 12.831 9.375 1.00 91.75 87 LYS A O 1
ATOM 716 N N . LEU A 1 88 ? -3.606 11.008 10.609 1.00 92.44 88 LEU A N 1
ATOM 717 C CA . LEU A 1 88 ? -4.392 11.352 11.792 1.00 92.44 88 LEU A CA 1
ATOM 718 C C . LEU A 1 88 ? -3.554 12.185 12.762 1.00 92.44 88 LEU A C 1
ATOM 720 O O . LEU A 1 88 ? -2.321 12.118 12.743 1.00 92.44 88 LEU A O 1
ATOM 724 N N . GLU A 1 89 ? -4.234 12.908 13.648 1.00 90.81 89 GLU A N 1
ATOM 725 C CA . GLU A 1 89 ? -3.585 13.589 14.767 1.00 90.81 89 GLU A CA 1
ATOM 726 C C . GLU A 1 89 ? -2.864 12.571 15.663 1.00 90.81 89 GLU A C 1
ATOM 728 O O . GLU A 1 89 ? -3.337 11.449 15.864 1.00 90.81 89 GLU A O 1
ATOM 733 N N . GLU A 1 90 ? -1.700 12.936 16.205 1.00 86.94 90 GLU A N 1
ATOM 734 C CA . GLU A 1 90 ? -0.831 11.999 16.935 1.00 86.94 90 GLU A CA 1
ATOM 735 C C . GLU A 1 90 ? -1.538 11.319 18.121 1.00 86.94 90 GLU A C 1
ATOM 737 O O . GLU A 1 90 ? -1.330 10.131 18.375 1.00 86.94 90 GLU A O 1
ATOM 742 N N . ASN A 1 91 ? -2.429 12.041 18.802 1.00 87.12 91 ASN A N 1
ATOM 743 C CA . ASN A 1 91 ? -3.235 11.527 19.909 1.00 87.12 91 ASN A CA 1
ATOM 744 C C . ASN A 1 91 ? -4.324 10.520 19.477 1.00 87.12 91 ASN A C 1
ATOM 746 O O . ASN A 1 91 ? -4.778 9.732 20.306 1.00 87.12 91 ASN A O 1
ATOM 750 N N . GLU A 1 92 ? -4.730 10.506 18.204 1.00 90.25 92 GLU A N 1
ATOM 751 C CA . GLU A 1 92 ? -5.715 9.563 17.657 1.00 90.25 92 GLU A CA 1
ATOM 752 C C . GLU A 1 92 ? -5.060 8.294 17.093 1.00 90.25 92 GLU A C 1
ATOM 754 O O . GLU A 1 92 ? -5.696 7.234 17.050 1.00 90.25 92 GLU A O 1
ATOM 759 N N . GLN A 1 93 ? -3.789 8.373 16.679 1.00 92.19 93 GLN A N 1
ATOM 760 C CA . GLN A 1 93 ? -3.098 7.283 15.981 1.00 92.19 93 GLN A CA 1
ATOM 761 C C . GLN A 1 93 ? -3.042 5.993 16.804 1.00 92.19 93 GLN A C 1
ATOM 763 O O . GLN A 1 93 ? -3.341 4.923 16.278 1.00 92.19 93 GLN A O 1
ATOM 768 N N . LEU A 1 94 ? -2.686 6.066 18.092 1.00 91.56 94 LEU A N 1
ATOM 769 C CA . LEU A 1 94 ? -2.522 4.865 18.919 1.00 91.56 94 LEU A CA 1
ATOM 770 C C . LEU A 1 94 ? -3.844 4.103 19.087 1.00 91.56 94 LEU A C 1
ATOM 772 O O . LEU A 1 94 ? -3.909 2.906 18.802 1.00 91.56 94 LEU A O 1
ATOM 776 N N . ASN A 1 95 ? -4.903 4.804 19.499 1.00 92.31 95 ASN A N 1
ATOM 777 C CA . ASN A 1 95 ? -6.218 4.200 19.722 1.00 92.31 95 ASN A CA 1
ATOM 778 C C . ASN A 1 95 ? -6.806 3.651 18.418 1.00 92.31 95 ASN A C 1
ATOM 780 O O . ASN A 1 95 ? -7.302 2.524 18.386 1.00 92.31 95 ASN A O 1
ATOM 784 N N . THR A 1 96 ? -6.669 4.405 17.323 1.00 94.75 96 THR A N 1
ATOM 785 C CA . THR A 1 96 ? -7.127 3.972 15.998 1.00 94.75 96 THR A CA 1
ATOM 786 C C . THR A 1 96 ? -6.371 2.729 15.531 1.00 94.75 96 THR A C 1
ATOM 788 O O . THR A 1 96 ? -6.984 1.777 15.051 1.00 94.75 96 THR A O 1
ATOM 791 N N . LYS A 1 97 ? -5.047 2.679 15.731 1.00 94.75 97 LYS A N 1
ATOM 792 C CA . LYS A 1 97 ? -4.222 1.517 15.373 1.00 94.75 97 LYS A CA 1
ATOM 793 C C . LYS A 1 97 ? -4.626 0.264 16.149 1.00 94.75 97 LYS A C 1
ATOM 795 O O . LYS A 1 97 ? -4.738 -0.804 15.549 1.00 94.75 97 LYS A O 1
ATOM 800 N N . ILE A 1 98 ? -4.857 0.387 17.459 1.00 94.62 98 ILE A N 1
ATOM 801 C CA . ILE A 1 98 ? -5.304 -0.729 18.309 1.00 94.62 98 ILE A CA 1
ATOM 802 C C . ILE A 1 98 ? -6.661 -1.257 17.833 1.00 94.62 98 ILE A C 1
ATOM 804 O O . ILE A 1 98 ? -6.831 -2.473 17.693 1.00 94.62 98 ILE A O 1
ATOM 808 N N . LEU A 1 99 ? -7.608 -0.361 17.541 1.00 95.56 99 LEU A N 1
ATOM 809 C CA . LEU A 1 99 ? -8.925 -0.745 17.041 1.00 95.56 99 LEU A CA 1
ATOM 810 C C . LEU A 1 99 ? -8.826 -1.468 15.690 1.00 95.56 99 LEU A C 1
ATOM 812 O O . LEU A 1 99 ? -9.357 -2.568 15.551 1.00 95.56 99 LEU A O 1
ATOM 816 N N . ILE A 1 100 ? -8.090 -0.898 14.732 1.00 96.12 100 ILE A N 1
ATOM 817 C CA . ILE A 1 100 ? -7.847 -1.490 13.407 1.00 96.12 100 ILE A CA 1
ATOM 818 C C . ILE A 1 100 ? -7.258 -2.890 13.537 1.00 96.12 100 ILE A C 1
ATOM 820 O O . ILE A 1 100 ? -7.792 -3.824 12.952 1.00 96.12 100 ILE A O 1
ATOM 824 N N . LEU A 1 101 ? -6.203 -3.066 14.340 1.00 96.44 101 LEU A N 1
ATOM 825 C CA . LEU A 1 101 ? -5.594 -4.381 14.563 1.00 96.44 101 LEU A CA 1
ATOM 826 C C . LEU A 1 101 ? -6.590 -5.377 15.162 1.00 96.44 101 LEU A C 1
ATOM 828 O O . LEU A 1 101 ? -6.596 -6.545 14.781 1.00 96.44 101 LEU A O 1
ATOM 832 N N . THR A 1 102 ? -7.432 -4.922 16.089 1.00 96.06 102 THR A N 1
ATOM 833 C CA . THR A 1 102 ? -8.451 -5.763 16.727 1.00 96.06 102 THR A CA 1
ATOM 834 C C . THR A 1 102 ? -9.501 -6.226 15.721 1.00 96.06 102 THR A C 1
ATOM 836 O O . THR A 1 102 ? -9.861 -7.400 15.714 1.00 96.06 102 THR A O 1
ATOM 839 N N . LEU A 1 103 ? -9.982 -5.325 14.866 1.00 96.00 103 LEU A N 1
ATOM 840 C CA . LEU A 1 103 ? -10.973 -5.636 13.835 1.00 96.00 103 LEU A CA 1
ATOM 841 C C . LEU A 1 103 ? -10.382 -6.518 12.735 1.00 96.00 103 LEU A C 1
ATOM 843 O O . LEU A 1 103 ? -11.005 -7.493 12.328 1.00 96.00 103 LEU A O 1
ATOM 847 N N . TRP A 1 104 ? -9.151 -6.233 12.310 1.00 97.19 104 TRP A N 1
ATOM 848 C CA . TRP A 1 104 ? -8.458 -7.015 11.290 1.00 97.19 104 TRP A CA 1
ATOM 849 C C . TRP A 1 104 ? -8.270 -8.468 11.726 1.00 97.19 104 TRP A C 1
ATOM 851 O O . TRP A 1 104 ? -8.553 -9.373 10.952 1.00 97.19 104 TRP A O 1
ATOM 861 N N . LYS A 1 105 ? -7.894 -8.704 12.991 1.00 95.56 105 LYS A N 1
ATOM 862 C CA . LYS A 1 105 ? -7.755 -10.056 13.562 1.00 95.56 105 LYS A CA 1
ATOM 863 C C . LYS A 1 105 ? -9.062 -10.848 13.641 1.00 95.56 105 LYS A C 1
ATOM 865 O O . LYS A 1 105 ? -9.019 -12.064 13.773 1.00 95.56 105 LYS A O 1
ATOM 870 N N . LYS A 1 106 ? -10.215 -10.174 13.593 1.00 94.81 106 LYS A N 1
ATOM 871 C CA . LYS A 1 106 ? -11.539 -10.816 13.554 1.00 94.81 106 LYS A CA 1
ATOM 872 C C . LYS A 1 106 ? -11.992 -11.162 12.135 1.00 94.81 106 LYS A C 1
ATOM 874 O O . LYS A 1 106 ? -12.988 -11.859 11.983 1.00 94.81 106 LYS A O 1
ATOM 879 N N . SER A 1 107 ? -11.308 -10.650 11.113 1.00 94.69 107 SER A N 1
ATOM 880 C CA . SER A 1 107 ? -11.600 -10.974 9.719 1.00 94.69 107 SER A CA 1
ATOM 881 C C . SER A 1 107 ? -11.271 -12.434 9.420 1.00 94.69 107 SER A C 1
ATOM 883 O O . SER A 1 107 ? -10.259 -12.951 9.892 1.00 94.69 107 SER A O 1
ATOM 885 N N . GLU A 1 108 ? -12.059 -13.064 8.549 1.00 94.69 108 GLU A N 1
ATOM 886 C CA . GLU A 1 108 ? -11.762 -14.397 8.006 1.00 94.69 108 GLU A CA 1
ATOM 887 C C . GLU A 1 108 ? -10.431 -14.454 7.230 1.00 94.69 108 GLU A C 1
ATOM 889 O O . GLU A 1 108 ? -9.863 -15.528 7.030 1.00 94.69 108 GLU A O 1
ATOM 894 N N . HIS A 1 109 ? -9.907 -13.291 6.833 1.00 94.62 109 HIS A N 1
ATOM 895 C CA . HIS A 1 109 ? -8.664 -13.154 6.082 1.00 94.62 109 HIS A CA 1
ATOM 896 C C . HIS A 1 109 ? -7.400 -13.098 6.959 1.00 94.62 109 HIS A C 1
ATOM 898 O O . HIS A 1 109 ? -6.309 -13.274 6.423 1.00 94.62 109 HIS A O 1
ATOM 904 N N . TYR A 1 110 ? -7.509 -12.896 8.284 1.00 90.19 110 TYR A N 1
ATOM 905 C CA . TYR A 1 110 ? -6.356 -12.647 9.172 1.00 90.19 110 TYR A CA 1
ATOM 906 C C . TYR A 1 110 ? -5.231 -13.685 9.026 1.00 90.19 110 TYR A C 1
ATOM 908 O O . TYR A 1 110 ? -4.085 -13.319 8.785 1.00 90.19 110 TYR A O 1
ATOM 916 N N . GLU A 1 111 ? -5.554 -14.972 9.134 1.00 87.44 111 GLU A N 1
ATOM 917 C CA . GLU A 1 111 ? -4.560 -16.056 9.052 1.00 87.44 111 GLU A CA 1
ATOM 918 C C . GLU A 1 111 ? -4.493 -16.705 7.665 1.00 87.44 111 GLU A C 1
ATOM 920 O O . GLU A 1 111 ? -3.569 -17.461 7.370 1.00 87.44 111 GLU A O 1
ATOM 925 N N . LYS A 1 112 ? -5.477 -16.421 6.808 1.00 90.81 112 LYS A N 1
ATOM 926 C CA . LYS A 1 112 ? -5.636 -17.080 5.512 1.00 90.81 112 LYS A CA 1
ATOM 927 C C . LYS A 1 112 ? -4.758 -16.436 4.445 1.00 90.81 112 LYS A C 1
ATOM 929 O O . LYS A 1 112 ? -3.943 -17.102 3.814 1.00 90.81 112 LYS A O 1
ATOM 934 N N . ASP A 1 113 ? -4.961 -15.149 4.206 1.00 92.06 113 ASP A N 1
ATOM 935 C CA . ASP A 1 113 ? -4.424 -14.460 3.031 1.00 92.06 113 ASP A CA 1
ATOM 936 C C . ASP A 1 113 ? -4.176 -12.963 3.256 1.00 92.06 113 ASP A C 1
ATOM 938 O O . ASP A 1 113 ? -3.585 -12.318 2.382 1.00 92.06 113 ASP A O 1
ATOM 942 N N . CYS A 1 114 ? -4.577 -12.404 4.404 1.00 95.44 114 CYS A N 1
ATOM 943 C CA . CYS A 1 114 ? -4.225 -11.047 4.768 1.00 95.44 114 CYS A CA 1
ATOM 944 C C . CYS A 1 114 ? -4.005 -10.783 6.260 1.00 95.44 114 CYS A C 1
ATOM 946 O O . CYS A 1 114 ? -4.873 -10.281 6.980 1.00 95.44 114 CYS A O 1
ATOM 948 N N . ASP A 1 115 ? -2.761 -11.004 6.672 1.00 93.50 115 ASP A N 1
ATOM 949 C CA . ASP A 1 115 ? -2.259 -10.713 8.007 1.00 93.50 115 ASP A CA 1
ATOM 950 C C . ASP A 1 115 ? -1.826 -9.225 8.174 1.00 93.50 115 ASP A C 1
ATOM 952 O O . ASP A 1 115 ? -1.158 -8.659 7.298 1.00 93.50 115 ASP A O 1
ATOM 956 N N . PRO A 1 116 ? -2.170 -8.567 9.304 1.00 94.00 116 PRO A N 1
ATOM 957 C CA . PRO A 1 116 ? -1.809 -7.188 9.618 1.00 94.00 116 PRO A CA 1
ATOM 958 C C . PRO A 1 116 ? -0.451 -7.027 10.321 1.00 94.00 116 PRO A C 1
ATOM 960 O O . PRO A 1 116 ? -0.193 -5.961 10.890 1.00 94.00 116 PRO A O 1
ATOM 963 N N . SER A 1 117 ? 0.427 -8.040 10.369 1.00 89.81 117 SER A N 1
ATOM 964 C CA . SER A 1 117 ? 1.714 -7.923 11.084 1.00 89.81 117 SER A CA 1
ATOM 965 C C . SER A 1 117 ? 2.564 -6.769 10.559 1.00 89.81 117 SER A C 1
ATOM 967 O O . SER A 1 117 ? 3.210 -6.069 11.347 1.00 89.81 117 SER A O 1
ATOM 969 N N . GLN A 1 118 ? 2.528 -6.507 9.248 1.00 88.94 118 GLN A N 1
ATOM 970 C CA . GLN A 1 118 ? 3.230 -5.371 8.661 1.00 88.94 118 GLN A CA 1
ATOM 971 C C . GLN A 1 118 ? 2.674 -4.049 9.198 1.00 88.94 118 GLN A C 1
ATOM 973 O O . GLN A 1 118 ? 3.433 -3.272 9.774 1.00 88.94 118 GLN A O 1
ATOM 978 N N . PHE A 1 119 ? 1.358 -3.844 9.129 1.00 91.69 119 PHE A N 1
ATOM 979 C CA . PHE A 1 119 ? 0.677 -2.683 9.700 1.00 91.69 119 PHE A CA 1
ATOM 980 C C . PHE A 1 119 ? 0.975 -2.508 11.197 1.00 91.69 119 PHE A C 1
ATOM 982 O O . PHE A 1 119 ? 1.298 -1.410 11.661 1.00 91.69 119 PHE A O 1
ATOM 989 N N . GLY A 1 120 ? 0.933 -3.602 11.961 1.00 88.44 120 GLY A N 1
ATOM 990 C CA . GLY A 1 120 ? 1.231 -3.607 13.392 1.00 88.44 120 GLY A CA 1
ATOM 991 C C . GLY A 1 120 ? 2.652 -3.144 13.704 1.00 88.44 120 GLY A C 1
ATOM 992 O O . GLY A 1 120 ? 2.862 -2.391 14.657 1.00 88.44 120 GLY A O 1
ATOM 993 N N . THR A 1 121 ? 3.611 -3.511 12.859 1.00 87.31 121 THR A N 1
ATOM 994 C CA . THR A 1 121 ? 5.037 -3.214 13.047 1.00 87.31 121 THR A CA 1
ATOM 995 C C . THR A 1 121 ? 5.502 -1.914 12.395 1.00 87.31 121 THR A C 1
ATOM 997 O O . THR A 1 121 ? 6.607 -1.461 12.687 1.00 87.31 121 THR A O 1
ATOM 1000 N N . TYR A 1 122 ? 4.681 -1.273 11.562 1.00 83.50 122 TYR A N 1
ATOM 1001 C CA . TYR A 1 122 ? 4.968 0.074 11.081 1.00 83.50 122 TYR A CA 1
ATOM 1002 C C . TYR A 1 122 ? 4.898 1.074 12.243 1.00 83.50 122 TYR A C 1
ATOM 1004 O O . TYR A 1 122 ? 3.857 1.277 12.874 1.00 83.50 122 TYR A O 1
ATOM 1012 N N . ILE A 1 123 ? 6.044 1.668 12.555 1.00 70.19 123 ILE A N 1
ATOM 1013 C CA . ILE A 1 123 ? 6.223 2.749 13.531 1.00 70.19 123 ILE A CA 1
ATOM 1014 C C . ILE A 1 123 ? 6.525 4.021 12.718 1.00 70.19 123 ILE A C 1
ATOM 1016 O O . ILE A 1 123 ? 6.690 3.944 11.502 1.00 70.19 123 ILE A O 1
ATOM 1020 N N . LYS A 1 124 ? 6.653 5.191 13.353 1.00 60.62 124 LYS A N 1
ATOM 1021 C CA . LYS A 1 124 ? 7.147 6.435 12.726 1.00 60.62 124 LYS A CA 1
ATOM 1022 C C . LYS A 1 124 ? 8.498 6.297 11.965 1.00 60.62 124 LYS A C 1
ATOM 1024 O O . LYS A 1 124 ? 8.964 7.294 11.424 1.00 60.62 124 LYS A O 1
ATOM 1029 N N . SER A 1 125 ? 9.141 5.118 11.906 1.00 59.91 125 SER A N 1
ATOM 1030 C CA . SER A 1 125 ? 10.328 4.896 11.065 1.00 59.91 125 SER A CA 1
ATOM 1031 C C . SER A 1 125 ? 9.980 5.071 9.588 1.00 59.91 125 SER A C 1
ATOM 1033 O O . SER A 1 125 ? 8.894 4.712 9.141 1.00 59.91 125 SER A O 1
ATOM 1035 N N . THR A 1 126 ? 10.904 5.619 8.809 1.00 69.31 126 THR A N 1
ATOM 1036 C CA . THR A 1 126 ? 10.715 5.910 7.382 1.00 69.31 126 THR A CA 1
ATOM 1037 C C . THR A 1 126 ? 10.758 4.664 6.490 1.00 69.31 126 THR A C 1
ATOM 1039 O O . THR A 1 126 ? 10.531 4.773 5.288 1.00 69.31 126 THR A O 1
ATOM 1042 N N . ASP A 1 127 ? 10.996 3.469 7.038 1.00 69.38 127 ASP A N 1
ATOM 1043 C CA . ASP A 1 127 ? 11.213 2.247 6.245 1.00 69.38 127 ASP A CA 1
ATOM 1044 C C . ASP A 1 127 ? 9.977 1.826 5.440 1.00 69.38 127 ASP A C 1
ATOM 1046 O O . ASP A 1 127 ? 10.091 1.359 4.303 1.00 69.38 127 ASP A O 1
ATOM 1050 N N . HIS A 1 128 ? 8.782 2.047 5.996 1.00 81.00 128 HIS A N 1
ATOM 1051 C CA . HIS A 1 128 ? 7.519 1.801 5.297 1.00 81.00 128 HIS A CA 1
ATOM 1052 C C . HIS A 1 128 ? 7.334 2.747 4.096 1.00 81.00 128 HIS A C 1
ATOM 1054 O O . HIS A 1 128 ? 6.652 2.390 3.139 1.00 81.00 128 HIS A O 1
ATOM 1060 N N . ILE A 1 129 ? 7.956 3.937 4.106 1.00 88.50 129 ILE A N 1
ATOM 1061 C CA . ILE A 1 129 ? 7.892 4.898 2.992 1.00 88.50 129 ILE A CA 1
ATOM 1062 C C . ILE A 1 129 ? 8.637 4.329 1.788 1.00 88.50 129 ILE A C 1
ATOM 1064 O O . ILE A 1 129 ? 8.135 4.389 0.666 1.00 88.50 129 ILE A O 1
ATOM 1068 N N . THR A 1 130 ? 9.824 3.765 2.014 1.00 91.31 130 THR A N 1
ATOM 1069 C CA . THR A 1 130 ? 10.608 3.122 0.955 1.00 91.31 130 THR A CA 1
ATOM 1070 C C . THR A 1 130 ? 9.881 1.896 0.411 1.00 91.31 130 THR A C 1
ATOM 1072 O O . THR A 1 130 ? 9.738 1.777 -0.804 1.00 91.31 130 THR A O 1
ATOM 1075 N N . GLU A 1 131 ? 9.351 1.034 1.289 1.00 92.31 131 GLU A N 1
ATOM 1076 C CA . GLU A 1 131 ? 8.512 -0.106 0.886 1.00 92.31 131 GLU A CA 1
ATOM 1077 C C . GLU A 1 131 ? 7.330 0.353 0.016 1.00 92.31 131 GLU A C 1
ATOM 1079 O O . GLU A 1 131 ? 7.142 -0.156 -1.092 1.00 92.31 131 GLU A O 1
ATOM 1084 N N . LYS A 1 132 ? 6.587 1.369 0.469 1.00 93.38 132 LYS A N 1
ATOM 1085 C CA . LYS A 1 132 ? 5.450 1.934 -0.263 1.00 93.38 132 LYS A CA 1
ATOM 1086 C C . LYS A 1 132 ? 5.846 2.436 -1.647 1.00 93.38 132 LYS A C 1
ATOM 1088 O O . LYS A 1 132 ? 5.184 2.105 -2.624 1.00 93.38 132 LYS A O 1
ATOM 1093 N N . LYS A 1 133 ? 6.926 3.216 -1.750 1.00 94.50 133 LYS A N 1
ATOM 1094 C CA . LYS A 1 133 ? 7.383 3.777 -3.032 1.00 94.50 133 LYS A CA 1
ATOM 1095 C C . LYS A 1 133 ? 7.761 2.693 -4.042 1.00 94.50 133 LYS A C 1
ATOM 1097 O O . LYS A 1 133 ? 7.437 2.843 -5.217 1.00 94.50 133 LYS A O 1
ATOM 1102 N N . LEU A 1 134 ? 8.392 1.603 -3.596 1.00 95.56 134 LEU A N 1
ATOM 1103 C CA . LEU A 1 134 ? 8.716 0.466 -4.464 1.00 95.56 134 LEU A CA 1
ATOM 1104 C C . LEU A 1 134 ? 7.444 -0.203 -5.007 1.00 95.56 134 LEU A C 1
ATOM 1106 O O . LEU A 1 134 ? 7.322 -0.397 -6.216 1.00 95.56 134 LEU A O 1
ATOM 1110 N N . TYR A 1 135 ? 6.478 -0.506 -4.135 1.00 95.75 135 TYR A N 1
ATOM 1111 C CA . TYR A 1 135 ? 5.207 -1.112 -4.549 1.00 95.75 135 TYR A CA 1
ATOM 1112 C C . TYR A 1 135 ? 4.353 -0.191 -5.423 1.00 95.75 135 TYR A C 1
ATOM 1114 O O . TYR A 1 135 ? 3.713 -0.673 -6.362 1.00 95.75 135 TYR A O 1
ATOM 1122 N N . ASP A 1 136 ? 4.340 1.113 -5.135 1.00 95.81 136 ASP A N 1
ATOM 1123 C CA . ASP A 1 136 ? 3.650 2.112 -5.950 1.00 95.81 136 ASP A CA 1
ATOM 1124 C C . ASP A 1 136 ? 4.277 2.172 -7.351 1.00 95.81 136 ASP A C 1
ATOM 1126 O O . ASP A 1 136 ? 3.549 2.169 -8.342 1.00 95.81 136 ASP A O 1
ATOM 1130 N N . TYR A 1 137 ? 5.613 2.171 -7.459 1.00 96.50 137 TYR A N 1
ATOM 1131 C CA . TYR A 1 137 ? 6.291 2.154 -8.759 1.00 96.50 137 TYR A CA 1
ATOM 1132 C C . TYR A 1 137 ? 6.000 0.881 -9.553 1.00 96.50 137 TYR A C 1
ATOM 1134 O O . TYR A 1 137 ? 5.619 0.976 -10.719 1.00 96.50 137 TYR A O 1
ATOM 1142 N N . ALA A 1 138 ? 6.078 -0.290 -8.914 1.00 96.00 138 ALA A N 1
ATOM 1143 C CA . ALA A 1 138 ? 5.728 -1.559 -9.548 1.00 96.00 138 ALA A CA 1
ATOM 1144 C C . ALA A 1 138 ? 4.284 -1.551 -10.085 1.00 96.00 138 ALA A C 1
ATOM 1146 O O . ALA A 1 138 ? 4.040 -1.923 -11.227 1.00 96.00 138 ALA A O 1
ATOM 1147 N N . LEU A 1 139 ? 3.331 -1.037 -9.301 1.00 95.44 139 LEU A N 1
ATOM 1148 C CA . LEU A 1 139 ? 1.926 -0.924 -9.704 1.00 95.44 139 LEU A CA 1
ATOM 1149 C C . LEU A 1 139 ? 1.696 0.087 -10.843 1.00 95.44 139 LEU A C 1
ATOM 1151 O O . LEU A 1 139 ? 0.764 -0.053 -11.640 1.00 95.44 139 LEU A O 1
ATOM 1155 N N . ASN A 1 140 ? 2.528 1.124 -10.916 1.00 95.62 140 ASN A N 1
ATOM 1156 C CA . ASN A 1 140 ? 2.445 2.159 -11.942 1.00 95.62 140 ASN A CA 1
ATOM 1157 C C . ASN A 1 140 ? 3.116 1.759 -13.257 1.00 95.62 140 ASN A C 1
ATOM 1159 O O . ASN A 1 140 ? 2.727 2.287 -14.299 1.00 95.62 140 ASN A O 1
ATOM 1163 N N . TYR A 1 141 ? 4.081 0.839 -13.215 1.00 95.44 141 TYR A N 1
ATOM 1164 C CA . TYR A 1 141 ? 4.972 0.536 -14.330 1.00 95.44 141 TYR A CA 1
ATOM 1165 C C . TYR A 1 141 ? 4.241 0.198 -15.627 1.00 95.44 141 TYR A C 1
ATOM 1167 O O . TYR A 1 141 ? 4.475 0.872 -16.624 1.00 95.44 141 TYR A O 1
ATOM 1175 N N . ASP A 1 142 ? 3.320 -0.772 -15.615 1.00 93.25 142 ASP A N 1
ATOM 1176 C CA . ASP A 1 142 ? 2.637 -1.222 -16.840 1.00 93.25 142 ASP A CA 1
ATOM 1177 C C . ASP A 1 142 ? 1.929 -0.062 -17.563 1.00 93.25 142 ASP A C 1
ATOM 1179 O O . ASP A 1 142 ? 1.984 0.058 -18.784 1.00 93.25 142 ASP A O 1
ATOM 1183 N N . GLU A 1 143 ? 1.276 0.822 -16.803 1.00 91.75 143 GLU A N 1
ATOM 1184 C CA . GLU A 1 143 ? 0.562 1.975 -17.360 1.00 91.75 143 GLU A CA 1
ATOM 1185 C C . GLU A 1 143 ? 1.530 3.028 -17.909 1.00 91.75 143 GLU A C 1
ATOM 1187 O O . GLU A 1 143 ? 1.276 3.627 -18.954 1.00 91.75 143 GLU A O 1
ATOM 1192 N N . LEU A 1 144 ? 2.638 3.265 -17.206 1.00 92.94 144 LEU A N 1
ATOM 1193 C CA . LEU A 1 144 ? 3.667 4.198 -17.651 1.00 92.94 144 LEU A CA 1
ATOM 1194 C C . LEU A 1 144 ? 4.367 3.684 -18.915 1.00 92.94 144 LEU A C 1
ATOM 1196 O O . LEU A 1 144 ? 4.535 4.449 -19.861 1.00 92.94 144 LEU A O 1
ATOM 1200 N N . ASN A 1 145 ? 4.709 2.395 -18.954 1.00 91.94 145 ASN A N 1
ATOM 1201 C CA . ASN A 1 145 ? 5.313 1.722 -20.101 1.00 91.94 145 ASN A CA 1
ATOM 1202 C C . ASN A 1 145 ? 4.407 1.790 -21.331 1.00 91.94 145 ASN A C 1
ATOM 1204 O O . ASN A 1 145 ? 4.838 2.241 -22.393 1.00 91.94 145 ASN A O 1
ATOM 1208 N N . PHE A 1 146 ? 3.127 1.464 -21.158 1.00 90.06 146 PHE A N 1
ATOM 1209 C CA . PHE A 1 146 ? 2.139 1.559 -22.228 1.00 90.06 146 PHE A CA 1
ATOM 1210 C C . PHE A 1 146 ? 2.031 2.982 -22.806 1.00 90.06 146 PHE A C 1
ATOM 1212 O O . PHE A 1 146 ? 2.025 3.160 -24.026 1.00 90.06 146 PHE A O 1
ATOM 1219 N N . ARG A 1 147 ? 1.952 4.002 -21.937 1.00 88.19 147 ARG A N 1
ATOM 1220 C CA . ARG A 1 147 ? 1.708 5.398 -22.345 1.00 88.19 147 ARG A CA 1
ATOM 1221 C C . ARG A 1 147 ? 2.917 6.085 -22.963 1.00 88.19 147 ARG A C 1
ATOM 1223 O O . ARG A 1 147 ? 2.732 6.845 -23.910 1.00 88.19 147 ARG A O 1
ATOM 1230 N N . TYR A 1 148 ? 4.100 5.871 -22.392 1.00 87.06 148 TYR A N 1
ATOM 1231 C CA . TYR A 1 148 ? 5.280 6.698 -22.661 1.00 87.06 148 TYR A CA 1
ATOM 1232 C C . TYR A 1 148 ? 6.390 5.976 -23.423 1.00 87.06 148 TYR A C 1
ATOM 1234 O O . TYR A 1 148 ? 7.323 6.636 -23.864 1.00 87.06 148 TYR A O 1
ATOM 1242 N N . LYS A 1 149 ? 6.302 4.650 -23.585 1.00 84.62 149 LYS A N 1
ATOM 1243 C CA . LYS A 1 149 ? 7.301 3.871 -24.324 1.00 84.62 149 LYS A CA 1
ATOM 1244 C C . LYS A 1 149 ? 6.707 3.090 -25.490 1.00 84.62 149 LYS A C 1
ATOM 1246 O O . LYS A 1 149 ? 7.229 3.180 -26.593 1.00 84.62 149 LYS A O 1
ATOM 1251 N N . GLU A 1 150 ? 5.639 2.325 -25.266 1.00 85.38 150 GLU A N 1
ATOM 1252 C CA . GLU A 1 150 ? 5.101 1.430 -26.305 1.00 85.38 150 GLU A CA 1
ATOM 1253 C C . GLU A 1 150 ? 4.299 2.162 -27.378 1.00 85.38 150 GLU A C 1
ATOM 1255 O O . GLU A 1 150 ? 4.461 1.876 -28.560 1.00 85.38 150 GLU A O 1
ATOM 1260 N N . ASN A 1 151 ? 3.426 3.088 -26.977 1.00 74.12 151 ASN A N 1
ATOM 1261 C CA . ASN A 1 151 ? 2.496 3.720 -27.912 1.00 74.12 151 ASN A CA 1
ATOM 1262 C C . ASN A 1 151 ? 2.765 5.213 -28.150 1.00 74.12 151 ASN A C 1
ATOM 1264 O O . ASN A 1 151 ? 2.078 5.796 -28.983 1.00 74.12 151 ASN A O 1
ATOM 1268 N N . ASP A 1 152 ? 3.696 5.826 -27.402 1.00 69.44 152 ASP A N 1
ATOM 1269 C CA . ASP A 1 152 ? 4.032 7.268 -27.437 1.00 69.44 152 ASP A CA 1
ATOM 1270 C C . ASP A 1 152 ? 2.794 8.184 -27.593 1.00 69.44 152 ASP A C 1
ATOM 1272 O O . ASP A 1 152 ? 2.781 9.176 -28.318 1.00 69.44 152 ASP A O 1
ATOM 1276 N N . ILE A 1 153 ? 1.686 7.803 -26.939 1.00 67.81 153 ILE A N 1
ATOM 1277 C CA . ILE A 1 153 ? 0.359 8.415 -27.155 1.00 67.81 153 ILE A CA 1
ATOM 1278 C C . ILE A 1 153 ? 0.347 9.839 -26.599 1.00 67.81 153 ILE A C 1
ATOM 1280 O O . ILE A 1 153 ? -0.413 10.700 -27.044 1.00 67.81 153 ILE A O 1
ATOM 1284 N N . ILE A 1 154 ? 1.136 10.069 -25.550 1.00 74.31 154 ILE A N 1
ATOM 1285 C CA . ILE A 1 154 ? 1.116 11.288 -24.754 1.00 74.31 154 ILE A CA 1
ATOM 1286 C C . ILE A 1 154 ? 2.554 11.690 -24.467 1.00 74.31 154 ILE A C 1
ATOM 1288 O O . ILE A 1 154 ? 3.311 10.914 -23.888 1.00 74.31 154 ILE A O 1
ATOM 1292 N N . ALA A 1 155 ? 2.886 12.948 -24.757 1.00 81.69 155 ALA A N 1
ATOM 1293 C CA . ALA A 1 155 ? 4.176 13.512 -24.392 1.00 81.69 155 ALA A CA 1
ATOM 1294 C C . ALA A 1 155 ? 4.438 13.357 -22.882 1.00 81.69 155 ALA A C 1
ATOM 1296 O O . ALA A 1 155 ? 3.609 13.729 -22.038 1.00 81.69 155 ALA A O 1
ATOM 1297 N N . CYS A 1 156 ? 5.607 12.820 -22.533 1.00 85.31 156 CYS A N 1
ATOM 1298 C CA . CYS A 1 156 ? 6.026 12.705 -21.144 1.00 85.31 156 CYS A CA 1
ATOM 1299 C C . CYS A 1 156 ? 6.197 14.104 -20.536 1.00 85.31 156 CYS A C 1
ATOM 1301 O O . CYS A 1 156 ? 6.913 14.958 -21.056 1.00 85.31 156 CYS A O 1
ATOM 1303 N N . THR A 1 157 ? 5.510 14.364 -19.424 1.00 89.06 157 THR A N 1
ATOM 1304 C CA . THR A 1 157 ? 5.653 15.639 -18.710 1.00 89.06 157 THR A CA 1
ATOM 1305 C C . THR A 1 157 ? 6.869 15.594 -17.791 1.00 89.06 157 THR A C 1
ATOM 1307 O O . THR A 1 157 ? 7.170 14.542 -17.230 1.00 89.06 157 THR A O 1
ATOM 1310 N N . ARG A 1 158 ? 7.487 16.750 -17.512 1.00 90.75 158 ARG A N 1
ATOM 1311 C CA . ARG A 1 158 ? 8.619 16.857 -16.565 1.00 90.75 158 ARG A CA 1
ATOM 1312 C C . ARG A 1 158 ? 8.346 16.214 -15.201 1.00 90.75 158 ARG A C 1
ATOM 1314 O O . ARG A 1 158 ? 9.253 15.675 -14.582 1.00 90.75 158 ARG A O 1
ATOM 1321 N N . ASN A 1 159 ? 7.102 16.259 -14.717 1.00 90.81 159 ASN A N 1
ATOM 1322 C CA . ASN A 1 159 ? 6.760 15.652 -13.428 1.00 90.81 159 ASN A CA 1
ATOM 1323 C C . ASN A 1 159 ? 6.708 14.119 -13.497 1.00 90.81 159 ASN A C 1
ATOM 1325 O O . ASN A 1 159 ? 7.076 13.462 -12.528 1.00 90.81 159 ASN A O 1
ATOM 1329 N N . ILE A 1 160 ? 6.259 13.554 -14.623 1.00 92.06 160 ILE A N 1
ATOM 1330 C CA . ILE A 1 160 ? 6.270 12.101 -14.844 1.00 92.06 160 ILE A CA 1
ATOM 1331 C C . ILE A 1 160 ? 7.703 11.615 -15.048 1.00 92.06 160 ILE A C 1
ATOM 1333 O O . ILE A 1 160 ? 8.100 10.646 -14.413 1.00 92.06 160 ILE A O 1
ATOM 1337 N N . GLU A 1 161 ? 8.493 12.324 -15.853 1.00 92.31 161 GLU A N 1
ATOM 1338 C CA . GLU A 1 161 ? 9.918 12.040 -16.039 1.00 92.31 161 GLU A CA 1
ATOM 1339 C C . GLU A 1 161 ? 10.658 12.038 -14.695 1.00 92.31 161 GLU A C 1
ATOM 1341 O O . GLU A 1 161 ? 11.342 11.072 -14.357 1.00 92.31 161 GLU A O 1
ATOM 1346 N N . LYS A 1 162 ? 10.440 13.073 -13.874 1.00 94.94 162 LYS A N 1
ATOM 1347 C CA . LYS A 1 162 ? 11.001 13.152 -12.524 1.00 94.94 162 LYS A CA 1
ATOM 1348 C C . LYS A 1 162 ? 10.559 11.979 -11.647 1.00 94.94 162 LYS A C 1
ATOM 1350 O O . LYS A 1 162 ? 11.401 11.370 -10.996 1.00 94.94 162 LYS A O 1
ATOM 1355 N N . TYR A 1 163 ? 9.268 11.641 -11.645 1.00 95.25 163 TYR A N 1
ATOM 1356 C CA . TYR A 1 163 ? 8.749 10.492 -10.898 1.00 95.25 163 TYR A CA 1
ATOM 1357 C C . TYR A 1 163 ? 9.430 9.177 -11.315 1.00 95.25 163 TYR A C 1
ATOM 1359 O O . TYR A 1 163 ? 9.823 8.394 -10.448 1.00 95.25 163 TYR A O 1
ATOM 1367 N N . ILE A 1 164 ? 9.592 8.939 -12.622 1.00 95.25 164 ILE A N 1
ATOM 1368 C CA . ILE A 1 164 ? 10.240 7.735 -13.157 1.00 95.25 164 ILE A CA 1
ATOM 1369 C C . ILE A 1 164 ? 11.712 7.696 -12.736 1.00 95.25 164 ILE A C 1
ATOM 1371 O O . ILE A 1 164 ? 12.156 6.683 -12.195 1.00 95.25 164 ILE A O 1
ATOM 1375 N N . SER A 1 165 ? 12.453 8.792 -12.927 1.00 95.94 165 SER A N 1
ATOM 1376 C CA . SER A 1 165 ? 13.867 8.874 -12.540 1.00 95.94 165 SER A CA 1
ATOM 1377 C C . SER A 1 165 ? 14.067 8.644 -11.043 1.00 95.94 165 SER A C 1
ATOM 1379 O O . SER A 1 165 ? 14.837 7.760 -10.673 1.00 95.94 165 SER A O 1
ATOM 1381 N N . GLU A 1 166 ? 13.313 9.337 -10.182 1.00 96.56 166 GLU A N 1
ATOM 1382 C CA . GLU A 1 166 ? 13.394 9.151 -8.724 1.00 96.56 166 GLU A CA 1
ATOM 1383 C C . GLU A 1 166 ? 13.041 7.710 -8.310 1.00 96.56 166 GLU A C 1
ATOM 1385 O O . GLU A 1 166 ? 13.669 7.142 -7.415 1.00 96.56 166 GLU A O 1
ATOM 1390 N N . SER A 1 167 ? 12.059 7.086 -8.970 1.00 97.00 167 SER A N 1
ATOM 1391 C CA . SER A 1 167 ? 11.665 5.701 -8.676 1.00 97.00 167 SER A CA 1
ATOM 1392 C C . SER A 1 167 ? 12.746 4.694 -9.079 1.00 97.00 167 SER A C 1
ATOM 1394 O O . SER A 1 167 ? 13.014 3.747 -8.337 1.00 97.00 167 SER A O 1
ATOM 1396 N N . LYS A 1 168 ? 13.413 4.910 -10.220 1.00 97.31 168 LYS A N 1
ATOM 1397 C CA . LYS A 1 168 ? 14.540 4.080 -10.672 1.00 97.31 168 LYS A CA 1
ATOM 1398 C C . LYS A 1 168 ? 15.774 4.245 -9.795 1.00 97.31 168 LYS A C 1
ATOM 1400 O O . LYS A 1 168 ? 16.447 3.256 -9.509 1.00 97.31 168 LYS A O 1
ATOM 1405 N N . GLU A 1 169 ? 16.081 5.470 -9.380 1.00 97.38 169 GLU A N 1
ATOM 1406 C CA . GLU A 1 169 ? 17.169 5.745 -8.437 1.00 97.38 169 GLU A CA 1
ATOM 1407 C C . GLU A 1 169 ? 16.924 5.031 -7.109 1.00 97.38 169 GLU A C 1
ATOM 1409 O O . GLU A 1 169 ? 17.801 4.303 -6.643 1.00 97.38 169 GLU A O 1
ATOM 1414 N N . LEU A 1 170 ? 15.709 5.143 -6.560 1.00 96.00 170 LEU A N 1
ATOM 1415 C CA . LEU A 1 170 ? 15.324 4.435 -5.342 1.00 96.00 170 LEU A CA 1
ATOM 1416 C C . LEU A 1 170 ? 15.441 2.914 -5.503 1.00 96.00 170 LEU A C 1
ATOM 1418 O O . LEU A 1 170 ? 15.987 2.252 -4.625 1.00 96.00 170 LEU A O 1
ATOM 1422 N N . TYR A 1 171 ? 14.960 2.359 -6.620 1.00 96.31 171 TYR A N 1
ATOM 1423 C CA . TYR A 1 171 ? 15.068 0.925 -6.902 1.00 96.31 171 TYR A CA 1
ATOM 1424 C C . TYR A 1 171 ? 16.531 0.464 -6.878 1.00 96.31 171 TYR A C 1
ATOM 1426 O O . TYR A 1 171 ? 16.865 -0.479 -6.163 1.00 96.31 171 TYR A O 1
ATOM 1434 N N . LYS A 1 172 ? 17.420 1.162 -7.600 1.00 96.25 172 LYS A N 1
ATOM 1435 C CA . LYS A 1 172 ? 18.860 0.846 -7.644 1.00 96.25 172 LYS A CA 1
ATOM 1436 C C . LYS A 1 172 ? 19.533 1.023 -6.286 1.00 96.25 172 LYS A C 1
ATOM 1438 O O . LYS A 1 172 ? 20.434 0.260 -5.941 1.00 96.25 172 LYS A O 1
ATOM 1443 N N . GLN A 1 173 ? 19.137 2.039 -5.522 1.00 94.62 173 GLN A N 1
ATOM 1444 C CA . GLN A 1 173 ? 19.653 2.252 -4.176 1.00 94.62 173 GLN A CA 1
ATOM 1445 C C . GLN A 1 173 ? 19.305 1.059 -3.282 1.00 94.62 173 GLN A C 1
ATOM 1447 O O . GLN A 1 173 ? 20.205 0.467 -2.688 1.00 94.62 173 GLN A O 1
ATOM 1452 N N . VAL A 1 174 ? 18.027 0.668 -3.239 1.00 93.50 174 VAL A N 1
ATOM 1453 C CA . VAL A 1 174 ? 17.572 -0.473 -2.437 1.00 93.50 174 VAL A CA 1
ATOM 1454 C C . VAL A 1 174 ? 18.241 -1.762 -2.909 1.00 93.50 174 VAL A C 1
ATOM 1456 O O . VAL A 1 174 ? 18.729 -2.515 -2.076 1.00 93.50 174 VAL A O 1
ATOM 1459 N N . GLU A 1 175 ? 18.354 -1.997 -4.218 1.00 93.50 175 GLU A N 1
ATOM 1460 C CA . GLU A 1 175 ? 19.060 -3.164 -4.769 1.00 93.50 175 GLU A CA 1
ATOM 1461 C C . GLU A 1 175 ? 20.502 -3.257 -4.243 1.00 93.50 175 GLU A C 1
ATOM 1463 O O . GLU A 1 175 ? 20.908 -4.292 -3.711 1.00 93.50 175 GLU A O 1
ATOM 1468 N N . ASN A 1 176 ? 21.254 -2.155 -4.296 1.00 92.56 176 ASN A N 1
ATOM 1469 C CA . ASN A 1 176 ? 22.620 -2.103 -3.775 1.00 92.56 176 ASN A CA 1
ATOM 1470 C C . ASN A 1 176 ? 22.689 -2.300 -2.254 1.00 92.56 176 ASN A C 1
ATOM 1472 O O . ASN A 1 176 ? 23.584 -2.995 -1.765 1.00 92.56 176 ASN A O 1
ATOM 1476 N N . GLU A 1 177 ? 21.770 -1.695 -1.499 1.00 90.75 177 GLU A N 1
ATOM 1477 C CA . GLU A 1 177 ? 21.692 -1.863 -0.044 1.00 90.75 177 GLU A CA 1
ATOM 1478 C C . GLU A 1 177 ? 21.413 -3.321 0.335 1.00 90.75 177 GLU A C 1
ATOM 1480 O O . GLU A 1 177 ? 22.073 -3.857 1.223 1.00 90.75 177 GLU A O 1
ATOM 1485 N N . CYS A 1 178 ? 20.499 -3.987 -0.372 1.00 90.75 178 CYS A N 1
ATOM 1486 C CA . CYS A 1 178 ? 20.127 -5.373 -0.103 1.00 90.75 178 CYS A CA 1
ATOM 1487 C C . CYS A 1 178 ? 21.233 -6.381 -0.443 1.00 90.75 178 CYS A C 1
ATOM 1489 O O . CYS A 1 178 ? 21.256 -7.465 0.132 1.00 90.75 178 CYS A O 1
ATOM 1491 N N . ILE A 1 179 ? 22.151 -6.040 -1.354 1.00 88.62 179 ILE A N 1
ATOM 1492 C CA . ILE A 1 179 ? 23.325 -6.870 -1.674 1.00 88.62 179 ILE A CA 1
ATOM 1493 C C . ILE A 1 179 ? 24.427 -6.704 -0.619 1.00 88.62 179 ILE A C 1
ATOM 1495 O O . ILE A 1 179 ? 25.119 -7.663 -0.281 1.00 88.62 179 ILE A O 1
ATOM 1499 N N . ARG A 1 180 ? 24.635 -5.477 -0.131 1.00 84.81 180 ARG A N 1
ATOM 1500 C CA . ARG A 1 180 ? 25.765 -5.136 0.751 1.00 84.81 180 ARG A CA 1
ATOM 1501 C C . ARG A 1 180 ? 25.494 -5.424 2.222 1.00 84.81 180 ARG A C 1
ATOM 1503 O O . ARG A 1 180 ? 26.441 -5.602 2.986 1.00 84.81 180 ARG A O 1
ATOM 1510 N N . ASP A 1 181 ? 24.229 -5.423 2.620 1.00 79.75 181 ASP A N 1
ATOM 1511 C CA . ASP A 1 181 ? 23.832 -5.564 4.012 1.00 79.75 181 ASP A CA 1
ATOM 1512 C C . ASP A 1 181 ? 23.622 -7.034 4.402 1.00 79.75 181 ASP A C 1
ATOM 1514 O O . ASP A 1 181 ? 22.788 -7.738 3.833 1.00 79.75 181 ASP A O 1
ATOM 1518 N N . LYS A 1 182 ? 24.354 -7.493 5.422 1.00 73.56 182 LYS A N 1
ATOM 1519 C CA . LYS A 1 182 ? 24.210 -8.850 5.972 1.00 73.56 182 LYS A CA 1
ATOM 1520 C C . LYS A 1 182 ? 22.828 -9.067 6.602 1.00 73.56 182 LYS A C 1
ATOM 1522 O O . LYS A 1 182 ? 22.307 -10.184 6.565 1.00 73.56 182 LYS A O 1
ATOM 1527 N N . ASP A 1 183 ? 22.198 -7.993 7.073 1.00 80.38 183 ASP A N 1
ATOM 1528 C CA . ASP A 1 183 ? 20.862 -7.995 7.665 1.00 80.38 183 ASP A CA 1
ATOM 1529 C C . ASP A 1 183 ? 19.776 -7.570 6.660 1.00 80.38 183 ASP A C 1
ATOM 1531 O O . ASP A 1 183 ? 18.631 -7.313 7.038 1.00 80.38 183 ASP A O 1
ATOM 1535 N N . ALA A 1 184 ? 20.081 -7.557 5.353 1.00 76.44 184 ALA A N 1
ATOM 1536 C CA . ALA A 1 184 ? 19.125 -7.224 4.291 1.00 76.44 184 ALA A CA 1
ATOM 1537 C C . ALA A 1 184 ? 17.815 -8.022 4.380 1.00 76.44 184 ALA A C 1
ATOM 1539 O O . ALA A 1 184 ? 16.743 -7.502 4.085 1.00 76.44 184 ALA A O 1
ATOM 1540 N N . HIS A 1 185 ? 17.873 -9.274 4.836 1.00 72.06 185 HIS A N 1
ATOM 1541 C CA . HIS A 1 185 ? 16.694 -10.121 5.020 1.00 72.06 185 HIS A CA 1
ATOM 1542 C C . HIS A 1 185 ? 15.700 -9.574 6.065 1.00 72.06 185 HIS A C 1
ATOM 1544 O O . HIS A 1 185 ? 14.509 -9.874 5.983 1.00 72.06 185 HIS A O 1
ATOM 1550 N N . MET A 1 186 ? 16.166 -8.750 7.009 1.00 75.38 186 MET A N 1
ATOM 1551 C CA . MET A 1 186 ? 15.333 -8.079 8.012 1.00 75.38 186 MET A CA 1
ATOM 1552 C C . MET A 1 186 ? 14.749 -6.751 7.502 1.00 75.38 186 MET A C 1
ATOM 1554 O O . MET A 1 186 ? 13.804 -6.219 8.089 1.00 75.38 186 MET A O 1
ATOM 1558 N N . LYS A 1 187 ? 15.273 -6.207 6.394 1.00 84.69 187 LYS A N 1
ATOM 1559 C CA . LYS A 1 187 ? 14.804 -4.947 5.809 1.00 84.69 187 LYS A CA 1
ATOM 1560 C C . LYS A 1 187 ? 13.555 -5.159 4.961 1.00 84.69 187 LYS A C 1
ATOM 1562 O O . LYS A 1 187 ? 13.530 -5.933 4.002 1.00 84.69 187 LYS A O 1
ATOM 1567 N N . ARG A 1 188 ? 12.512 -4.382 5.258 1.00 86.88 188 ARG A N 1
ATOM 1568 C CA . ARG A 1 188 ? 11.236 -4.421 4.522 1.00 86.88 188 ARG A CA 1
ATOM 1569 C C . ARG A 1 188 ? 11.392 -4.044 3.059 1.00 86.88 188 ARG A C 1
ATOM 1571 O O . ARG A 1 188 ? 10.805 -4.700 2.206 1.00 86.88 188 ARG A O 1
ATOM 1578 N N . SER A 1 189 ? 12.217 -3.038 2.774 1.00 89.56 189 SER A N 1
ATOM 1579 C CA . SER A 1 189 ? 12.543 -2.617 1.410 1.00 89.56 189 SER A CA 1
ATOM 1580 C C . SER A 1 189 ? 13.140 -3.761 0.586 1.00 89.56 189 SER A C 1
ATOM 1582 O O . SER A 1 189 ? 12.744 -3.944 -0.560 1.00 89.56 189 SER A O 1
ATOM 1584 N N . CYS A 1 190 ? 13.997 -4.595 1.181 1.00 91.62 190 CYS A N 1
ATOM 1585 C CA . CYS A 1 190 ? 14.562 -5.773 0.520 1.00 91.62 190 CYS A CA 1
ATOM 1586 C C . CYS A 1 190 ? 13.531 -6.879 0.295 1.00 91.62 190 CYS A C 1
ATOM 1588 O O . CYS A 1 190 ? 13.480 -7.465 -0.787 1.00 91.62 190 CYS A O 1
ATOM 1590 N N . SER A 1 191 ? 12.664 -7.140 1.278 1.00 90.06 191 SER A N 1
ATOM 1591 C CA . SER A 1 191 ? 11.541 -8.072 1.098 1.00 90.06 191 SER A CA 1
ATOM 1592 C C . SER A 1 191 ? 10.588 -7.618 -0.015 1.00 90.06 191 SER A C 1
ATOM 1594 O O . SER A 1 191 ? 10.169 -8.432 -0.840 1.00 90.06 191 SER A O 1
ATOM 1596 N N . ALA A 1 192 ? 10.269 -6.323 -0.068 1.00 92.62 192 ALA A N 1
ATOM 1597 C CA . ALA A 1 192 ? 9.444 -5.735 -1.117 1.00 92.62 192 ALA A CA 1
ATOM 1598 C C . ALA A 1 192 ? 10.121 -5.835 -2.488 1.00 92.62 192 ALA A C 1
ATOM 1600 O O . ALA A 1 192 ? 9.499 -6.313 -3.435 1.00 92.62 192 ALA A O 1
ATOM 1601 N N . LEU A 1 193 ? 11.406 -5.475 -2.580 1.00 94.19 193 LEU A N 1
ATOM 1602 C CA . LEU A 1 193 ? 12.186 -5.582 -3.811 1.00 94.19 193 LEU A CA 1
ATOM 1603 C C . LEU A 1 193 ? 12.187 -7.017 -4.352 1.00 94.19 193 LEU A C 1
ATOM 1605 O O . LEU A 1 193 ? 11.874 -7.223 -5.520 1.00 94.19 193 LEU A O 1
ATOM 1609 N N . LYS A 1 194 ? 12.441 -8.015 -3.497 1.00 92.56 194 LYS A N 1
ATOM 1610 C CA . LYS A 1 194 ? 12.433 -9.431 -3.893 1.00 92.56 194 LYS A CA 1
ATOM 1611 C C . LYS A 1 194 ? 11.076 -9.870 -4.453 1.00 92.56 194 LYS A C 1
ATOM 1613 O O . LYS A 1 194 ? 11.016 -10.558 -5.467 1.00 92.56 194 LYS A O 1
ATOM 1618 N N . LYS A 1 195 ? 9.977 -9.471 -3.805 1.00 92.50 195 LYS A N 1
ATOM 1619 C CA . LYS A 1 195 ? 8.614 -9.755 -4.284 1.00 92.50 195 LYS A CA 1
ATOM 1620 C C . LYS A 1 195 ? 8.348 -9.105 -5.642 1.00 92.50 195 LYS A C 1
ATOM 1622 O O . LYS A 1 195 ? 7.805 -9.748 -6.532 1.00 92.50 195 LYS A O 1
ATOM 1627 N N . ILE A 1 196 ? 8.769 -7.856 -5.808 1.00 94.75 196 ILE A N 1
ATOM 1628 C CA . ILE A 1 196 ? 8.624 -7.106 -7.056 1.00 94.75 196 ILE A CA 1
ATOM 1629 C C . ILE A 1 196 ? 9.435 -7.752 -8.187 1.00 94.75 196 ILE A C 1
ATOM 1631 O O . ILE A 1 196 ? 8.898 -7.936 -9.273 1.00 94.75 196 ILE A O 1
ATOM 1635 N N . GLN A 1 197 ? 10.678 -8.164 -7.928 1.00 94.31 197 GLN A N 1
ATOM 1636 C CA . GLN A 1 197 ? 11.542 -8.842 -8.904 1.00 94.31 197 GLN A CA 1
ATOM 1637 C C . GLN A 1 197 ? 10.986 -10.197 -9.366 1.00 94.31 197 GLN A C 1
ATOM 1639 O O . GLN A 1 197 ? 11.281 -10.626 -10.478 1.00 94.31 197 GLN A O 1
ATOM 1644 N N . ASN A 1 198 ? 10.152 -10.858 -8.555 1.00 92.81 198 ASN A N 1
ATOM 1645 C CA . ASN A 1 198 ? 9.451 -12.070 -8.983 1.00 92.81 198 ASN A CA 1
ATOM 1646 C C . ASN A 1 198 ? 8.348 -11.783 -10.017 1.00 92.81 198 ASN A C 1
ATOM 1648 O O . ASN A 1 198 ? 8.055 -12.652 -10.832 1.00 92.81 198 ASN A O 1
ATOM 1652 N N . ILE A 1 199 ? 7.723 -10.598 -9.978 1.00 93.56 199 ILE A N 1
ATOM 1653 C CA . ILE A 1 199 ? 6.730 -10.175 -10.983 1.00 93.56 199 ILE A CA 1
ATOM 1654 C C . ILE A 1 199 ? 7.419 -9.562 -12.201 1.00 93.56 199 ILE A C 1
ATOM 1656 O O . ILE A 1 199 ? 7.035 -9.855 -13.329 1.00 93.56 199 ILE A O 1
ATOM 1660 N N . TYR A 1 200 ? 8.413 -8.709 -11.958 1.00 93.88 200 TYR A N 1
ATOM 1661 C CA . TYR A 1 200 ? 9.141 -7.933 -12.957 1.00 93.88 200 TYR A CA 1
ATOM 1662 C C . TYR A 1 200 ? 10.616 -8.368 -12.976 1.00 93.88 200 TYR A C 1
ATOM 1664 O O . TYR A 1 200 ? 11.473 -7.683 -12.400 1.00 93.88 200 TYR A O 1
ATOM 1672 N N . PRO A 1 201 ? 10.930 -9.532 -13.575 1.00 92.69 201 PRO A N 1
ATOM 1673 C CA . PRO A 1 201 ? 12.279 -10.083 -13.577 1.00 92.69 201 PRO A CA 1
ATOM 1674 C C . PRO A 1 201 ? 13.236 -9.262 -14.449 1.00 92.69 201 PRO A C 1
ATOM 1676 O O . PRO A 1 201 ? 12.836 -8.391 -15.220 1.00 92.69 201 PRO A O 1
ATOM 1679 N N . ASN A 1 202 ? 14.534 -9.564 -14.351 1.00 90.69 202 ASN A N 1
ATOM 1680 C CA . ASN A 1 202 ? 15.581 -8.993 -15.212 1.00 90.69 202 ASN A CA 1
ATOM 1681 C C . ASN A 1 202 ? 15.619 -7.457 -15.221 1.00 90.69 202 ASN A C 1
ATOM 1683 O O . ASN A 1 202 ? 15.958 -6.843 -16.232 1.00 90.69 202 ASN A O 1
ATOM 1687 N N . ASN A 1 203 ? 15.267 -6.836 -14.092 1.00 89.19 203 ASN A N 1
ATOM 1688 C CA . ASN A 1 203 ? 15.231 -5.385 -13.937 1.00 89.19 203 ASN A CA 1
ATOM 1689 C C . ASN A 1 203 ? 14.347 -4.676 -14.979 1.00 89.19 203 ASN A C 1
ATOM 1691 O O . ASN A 1 203 ? 14.635 -3.549 -15.378 1.00 89.19 203 ASN A O 1
ATOM 1695 N N . GLU A 1 204 ? 13.232 -5.304 -15.369 1.00 92.88 204 GLU A N 1
ATOM 1696 C CA . GLU A 1 204 ? 12.230 -4.730 -16.276 1.00 92.88 204 GLU A CA 1
ATOM 1697 C C . GLU A 1 204 ? 11.802 -3.315 -15.848 1.00 92.88 204 GLU A C 1
ATOM 1699 O O . GLU A 1 204 ? 11.753 -2.394 -16.669 1.00 92.88 204 GLU A O 1
ATOM 1704 N N . LEU A 1 205 ? 11.630 -3.099 -14.540 1.00 93.62 205 LEU A N 1
ATOM 1705 C CA . LEU A 1 205 ? 11.298 -1.800 -13.948 1.00 93.62 205 LEU A CA 1
ATOM 1706 C C . LEU A 1 205 ? 12.316 -0.682 -14.240 1.00 93.62 205 LEU A C 1
ATOM 1708 O O . LEU A 1 205 ? 11.988 0.497 -14.106 1.00 93.62 205 LEU A O 1
ATOM 1712 N N . LEU A 1 206 ? 13.543 -1.003 -14.654 1.00 94.31 206 LEU A N 1
ATOM 1713 C CA . LEU A 1 206 ? 14.560 -0.013 -15.023 1.00 94.31 206 LEU A CA 1
ATOM 1714 C C . LEU A 1 206 ? 14.513 0.382 -16.507 1.00 94.31 206 LEU A C 1
ATOM 1716 O O . LEU A 1 206 ? 15.162 1.361 -16.886 1.00 94.31 206 LEU A O 1
ATOM 1720 N N . ASN A 1 207 ? 13.713 -0.307 -17.324 1.00 90.75 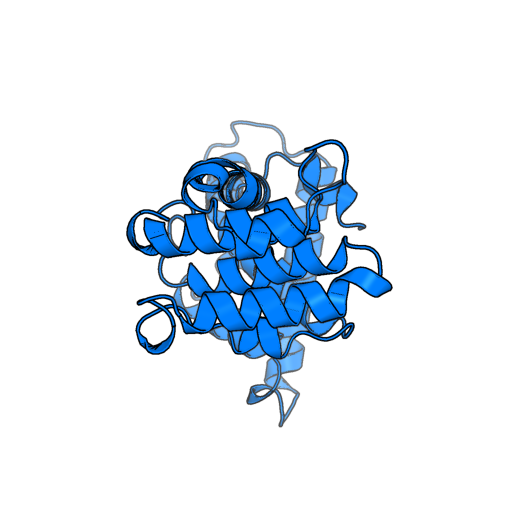207 ASN A N 1
ATOM 1721 C CA . ASN A 1 207 ? 13.719 -0.177 -18.784 1.00 90.75 207 ASN A CA 1
ATOM 1722 C C . ASN A 1 207 ? 12.772 0.895 -19.342 1.00 90.75 207 ASN A C 1
ATOM 1724 O O . ASN A 1 207 ? 12.665 0.997 -20.563 1.00 90.75 207 ASN A O 1
ATOM 1728 N N . LEU A 1 208 ? 12.072 1.646 -18.487 1.00 86.25 208 LEU A N 1
ATOM 1729 C CA . LEU A 1 208 ? 11.093 2.655 -18.908 1.00 86.25 208 LEU A CA 1
ATOM 1730 C C . LEU A 1 208 ? 11.709 3.911 -19.539 1.00 86.25 208 LEU A C 1
ATOM 1732 O O . LEU A 1 208 ? 12.579 4.514 -18.877 1.00 86.25 208 LEU A O 1
#

pLDDT: mean 88.83, std 11.59, range [34.34, 97.94]